Protein AF-A0A8T0QBI5-F1 (afdb_monomer_lite)

Secondary structure (DSSP, 8-state):
--SHHHHHHHHHHHHHHHHHHHHHHHHHHHHHHHHHHHHHHHHHHHHHHHHHHHHHHHHHHHHHHHHHHHHHHHHHHHHHHHHHHHHHHHHHHHHHHHHHHHHHHHHHHHHHHHHHHHHHHHHHHHHHHHHHHHHHHHHHHHHHHHHHHHHHHHHHHHHHHHHHHHHHHHS---TTSPPPPHHHHHHHHHHHHHHHHHHHHHHHHHHHHHHHHHH-TT--GGGGGG-S-TT--HHHHHHHHHHTHHHHHHHHTT----

Organism: Panicum virgatum (NCBI:txid38727)

Structure (mmCIF, N/CA/C/O backbone):
data_AF-A0A8T0QBI5-F1
#
_entry.id   AF-A0A8T0QBI5-F1
#
loop_
_atom_site.group_PDB
_atom_site.id
_atom_site.type_symbol
_atom_site.label_atom_id
_atom_site.label_alt_id
_atom_site.label_comp_id
_atom_site.label_asym_id
_atom_site.label_entity_id
_atom_site.label_seq_id
_atom_site.pdbx_PDB_ins_code
_atom_site.Cartn_x
_atom_site.Cartn_y
_atom_site.Cartn_z
_atom_site.occupancy
_atom_site.B_iso_or_equiv
_atom_site.auth_seq_id
_atom_site.auth_comp_id
_atom_site.auth_asym_id
_atom_site.auth_atom_id
_atom_site.pdbx_PDB_model_num
ATOM 1 N N . MET A 1 1 ? 87.838 14.085 -157.143 1.00 48.66 1 MET A N 1
ATOM 2 C CA . MET A 1 1 ? 88.632 13.598 -155.992 1.00 48.66 1 MET A CA 1
ATOM 3 C C . MET A 1 1 ? 88.965 14.675 -154.940 1.00 48.66 1 MET A C 1
ATOM 5 O O . MET A 1 1 ? 89.840 14.442 -154.126 1.00 48.66 1 MET A O 1
ATOM 9 N N . LEU A 1 2 ? 88.254 15.814 -154.875 1.00 45.50 2 LEU A N 1
ATOM 10 C CA . LEU A 1 2 ? 88.436 16.831 -153.812 1.00 45.50 2 LEU A CA 1
ATOM 11 C C . LEU A 1 2 ? 87.105 17.290 -153.162 1.00 45.50 2 LEU A C 1
ATOM 13 O O . LEU A 1 2 ? 87.119 18.176 -152.320 1.00 45.50 2 LEU A O 1
ATOM 17 N N . ARG A 1 3 ? 85.958 16.679 -153.523 1.00 49.75 3 ARG A N 1
ATOM 18 C CA . ARG A 1 3 ? 84.636 16.933 -152.899 1.00 49.75 3 ARG A CA 1
ATOM 19 C C . ARG A 1 3 ? 84.270 15.926 -151.794 1.00 49.75 3 ARG A C 1
ATOM 21 O O . ARG A 1 3 ? 83.669 16.330 -150.812 1.00 49.75 3 ARG A O 1
ATOM 28 N N . ASP A 1 4 ? 84.712 14.668 -151.889 1.00 53.94 4 ASP A N 1
ATOM 29 C CA . ASP A 1 4 ? 84.350 13.610 -150.919 1.00 53.94 4 ASP A CA 1
ATOM 30 C C . ASP A 1 4 ? 85.074 13.694 -149.562 1.00 53.94 4 ASP A C 1
ATOM 32 O O . ASP A 1 4 ? 84.561 13.210 -148.557 1.00 53.94 4 ASP A O 1
ATOM 36 N N . VAL A 1 5 ? 86.251 14.330 -149.496 1.00 54.88 5 VAL A N 1
ATOM 37 C CA . VAL A 1 5 ? 87.001 14.500 -148.232 1.00 54.88 5 VAL A CA 1
ATOM 38 C C . VAL A 1 5 ? 86.417 15.645 -147.390 1.00 54.88 5 VAL A C 1
ATOM 40 O O . VAL A 1 5 ? 86.393 15.555 -146.165 1.00 54.88 5 VAL A O 1
ATOM 43 N N . GLY A 1 6 ? 85.865 16.684 -148.033 1.00 54.22 6 GLY A N 1
ATOM 44 C CA . GLY A 1 6 ? 85.182 17.790 -147.350 1.00 54.22 6 GLY A CA 1
ATOM 45 C C . GLY A 1 6 ? 83.870 17.360 -146.688 1.00 54.22 6 GLY A C 1
ATOM 46 O O . GLY A 1 6 ? 83.618 17.721 -145.543 1.00 54.22 6 GLY A O 1
ATOM 47 N N . ASP A 1 7 ? 83.087 16.505 -147.355 1.00 56.66 7 ASP A N 1
ATOM 48 C CA . ASP A 1 7 ? 81.834 15.954 -146.814 1.00 56.66 7 ASP A CA 1
ATOM 49 C C . ASP A 1 7 ? 82.053 14.953 -145.667 1.00 56.66 7 ASP A C 1
ATOM 51 O O . ASP A 1 7 ? 81.173 14.782 -144.819 1.00 56.66 7 ASP A O 1
ATOM 55 N N . ALA A 1 8 ? 83.209 14.282 -145.625 1.00 58.78 8 ALA A N 1
ATOM 56 C CA . ALA A 1 8 ? 83.592 13.396 -144.527 1.00 58.78 8 ALA A CA 1
ATOM 57 C C . ALA A 1 8 ? 84.050 14.182 -143.286 1.00 58.78 8 ALA A C 1
ATOM 59 O O . ALA A 1 8 ? 83.695 13.801 -142.173 1.00 58.78 8 ALA A O 1
ATOM 60 N N . ILE A 1 9 ? 84.759 15.304 -143.468 1.00 58.91 9 ILE A N 1
ATOM 61 C CA . ILE A 1 9 ? 85.159 16.212 -142.377 1.00 58.91 9 ILE A CA 1
ATOM 62 C C . ILE A 1 9 ? 83.935 16.940 -141.805 1.00 58.91 9 ILE A C 1
ATOM 64 O O . ILE A 1 9 ? 83.754 16.943 -140.594 1.00 58.91 9 ILE A O 1
ATOM 68 N N . LEU A 1 10 ? 83.021 17.428 -142.652 1.00 60.09 10 LEU A N 1
ATOM 69 C CA . LEU A 1 10 ? 81.748 18.022 -142.212 1.00 60.09 10 LEU A CA 1
ATOM 70 C C . LEU A 1 10 ? 80.860 17.024 -141.454 1.00 60.09 10 LEU A C 1
ATOM 72 O O . LEU A 1 10 ? 80.155 17.406 -140.522 1.00 60.09 10 LEU A O 1
ATOM 76 N N . ARG A 1 11 ? 80.882 15.736 -141.822 1.00 63.66 11 ARG A N 1
ATOM 77 C CA . ARG A 1 11 ? 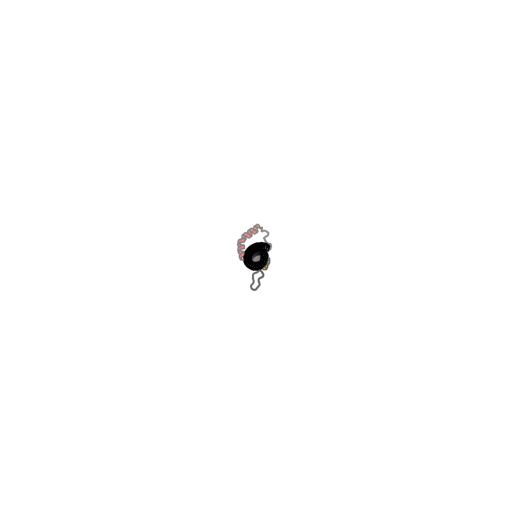80.190 14.676 -141.068 1.00 63.66 11 ARG A CA 1
ATOM 78 C C . ARG A 1 11 ? 80.902 14.320 -139.769 1.00 63.66 11 ARG A C 1
ATOM 80 O O . ARG A 1 11 ? 80.213 14.069 -138.787 1.00 63.66 11 ARG A O 1
ATOM 87 N N . ALA A 1 12 ? 82.233 14.303 -139.752 1.00 64.12 12 ALA A N 1
ATOM 88 C CA . ALA A 1 12 ? 83.017 14.059 -138.547 1.00 64.12 12 ALA A CA 1
ATOM 89 C C . ALA A 1 12 ? 82.827 15.189 -137.524 1.00 64.12 12 ALA A C 1
ATOM 91 O O . ALA A 1 12 ? 82.502 14.890 -136.384 1.00 64.12 12 ALA A O 1
ATOM 92 N N . GLU A 1 13 ? 82.885 16.459 -137.940 1.00 65.75 13 GLU A N 1
ATOM 93 C CA . GLU A 1 13 ? 82.582 17.617 -137.084 1.00 65.75 13 GLU A CA 1
ATOM 94 C C . GLU A 1 13 ? 81.134 17.591 -136.587 1.00 65.75 13 GLU A C 1
ATOM 96 O O . GLU A 1 13 ? 80.866 17.854 -135.418 1.00 65.75 13 GLU A O 1
ATOM 101 N N . LYS A 1 14 ? 80.177 17.213 -137.444 1.00 72.31 14 LYS A N 1
ATOM 102 C CA . LYS A 1 14 ? 78.768 17.098 -137.046 1.00 72.31 14 LYS A CA 1
ATOM 103 C C . LYS A 1 14 ? 78.539 15.967 -136.039 1.00 72.31 14 LYS A C 1
ATOM 105 O O . LYS A 1 14 ? 77.801 16.162 -135.078 1.00 72.31 14 LYS A O 1
ATOM 110 N N . LEU A 1 15 ? 79.191 14.818 -136.225 1.00 72.00 15 LEU A N 1
ATOM 111 C CA . LEU A 1 15 ? 79.165 13.699 -135.279 1.00 72.00 15 LEU A CA 1
ATOM 112 C C . LEU A 1 15 ? 79.906 14.030 -133.980 1.00 72.00 15 LEU A C 1
ATOM 114 O O . LEU A 1 15 ? 79.489 13.581 -132.918 1.00 72.00 15 LEU A O 1
ATOM 118 N N . GLU A 1 16 ? 80.972 14.822 -134.035 1.00 72.25 16 GLU A N 1
ATOM 119 C CA . GLU A 1 16 ? 81.711 15.283 -132.860 1.00 72.25 16 GLU A CA 1
ATOM 120 C C . GLU A 1 16 ? 80.882 16.291 -132.051 1.00 72.25 16 GLU A C 1
ATOM 122 O O . GLU A 1 16 ? 80.811 16.194 -130.825 1.00 72.25 16 GLU A O 1
ATOM 127 N N . GLU A 1 17 ? 80.142 17.172 -132.726 1.00 74.62 17 GLU A N 1
ATOM 128 C CA . GLU A 1 17 ? 79.199 18.106 -132.109 1.00 74.62 17 GLU A CA 1
ATOM 129 C C . GLU A 1 17 ? 77.959 17.386 -131.540 1.00 74.62 17 GLU A C 1
ATOM 131 O O . GLU A 1 17 ? 77.470 17.727 -130.458 1.00 74.62 17 GLU A O 1
ATOM 136 N N . GLU A 1 18 ? 77.470 16.337 -132.210 1.00 77.12 18 GLU A N 1
ATOM 137 C CA . GLU A 1 18 ? 76.422 15.443 -131.697 1.00 77.12 18 GLU A CA 1
ATOM 138 C C . GLU A 1 18 ? 76.909 14.609 -130.504 1.00 77.12 18 GLU A C 1
ATOM 140 O O . GLU A 1 18 ? 76.192 14.498 -129.510 1.00 77.12 18 GLU A O 1
ATOM 145 N N . LEU A 1 19 ? 78.143 14.095 -130.531 1.00 79.31 19 LEU A N 1
ATOM 146 C CA . LEU A 1 19 ? 78.772 13.390 -129.411 1.00 79.31 19 LEU A CA 1
ATOM 147 C C . LEU A 1 19 ? 78.967 14.331 -128.218 1.00 79.31 19 LEU A C 1
ATOM 149 O O . LEU A 1 19 ? 78.741 13.940 -127.074 1.00 79.31 19 LEU A O 1
ATOM 153 N N . LYS A 1 20 ? 79.357 15.582 -128.467 1.00 80.06 20 LYS A N 1
ATOM 154 C CA . LYS A 1 20 ? 79.500 16.623 -127.445 1.00 80.06 20 LYS A CA 1
ATOM 155 C C . LYS A 1 20 ? 78.146 16.985 -126.837 1.00 80.06 20 LYS A C 1
ATOM 157 O O . LYS A 1 20 ? 78.036 17.051 -125.613 1.00 80.06 20 LYS A O 1
ATOM 162 N N . LYS A 1 21 ? 77.093 17.118 -127.653 1.00 80.19 21 LYS A N 1
ATOM 163 C CA . LYS A 1 21 ? 75.708 17.293 -127.179 1.00 80.19 21 LYS A CA 1
ATOM 164 C C . LYS A 1 21 ? 75.204 16.088 -126.388 1.00 80.19 21 LYS A C 1
ATOM 166 O O . LYS A 1 21 ? 74.618 16.287 -125.329 1.00 80.19 21 LYS A O 1
ATOM 171 N N . ALA A 1 22 ? 75.460 14.865 -126.844 1.00 78.69 22 ALA A N 1
ATOM 172 C CA . ALA A 1 22 ? 75.064 13.640 -126.153 1.00 78.69 22 ALA A CA 1
ATOM 173 C C . ALA A 1 22 ? 75.809 13.475 -124.820 1.00 78.69 22 ALA A C 1
ATOM 175 O O . ALA A 1 22 ? 75.189 13.154 -123.810 1.00 78.69 22 ALA A O 1
ATOM 176 N N . LYS A 1 23 ? 77.113 13.779 -124.773 1.00 79.88 23 LYS A N 1
ATOM 177 C CA . LYS A 1 23 ? 77.902 13.819 -123.529 1.00 79.88 23 LYS A CA 1
ATOM 178 C C . LYS A 1 23 ? 77.401 14.901 -122.573 1.00 79.88 23 LYS A C 1
ATOM 180 O O . LYS A 1 23 ? 77.289 14.640 -121.378 1.00 79.88 23 LYS A O 1
ATOM 185 N N . GLN A 1 24 ? 77.041 16.082 -123.079 1.00 82.88 24 GLN A N 1
ATOM 186 C CA . GLN A 1 24 ? 76.450 17.144 -122.263 1.00 82.88 24 GLN A CA 1
ATOM 187 C C . GLN A 1 24 ? 75.062 16.753 -121.735 1.00 82.88 24 GLN A C 1
ATOM 189 O O . GLN A 1 24 ? 74.759 16.997 -120.570 1.00 82.88 24 GLN A O 1
ATOM 194 N N . GLN A 1 25 ? 74.225 16.114 -122.557 1.00 83.12 25 GLN A N 1
ATOM 195 C CA . GLN A 1 25 ? 72.921 15.594 -122.142 1.00 83.12 25 GLN A CA 1
ATOM 196 C C . GLN A 1 25 ? 73.060 14.478 -121.104 1.00 83.12 25 GLN A C 1
ATOM 198 O O . GLN A 1 25 ? 72.362 14.518 -120.097 1.00 83.12 25 GLN A O 1
ATOM 203 N N . ALA A 1 26 ? 73.977 13.529 -121.300 1.00 81.12 26 ALA A N 1
ATOM 204 C CA . ALA A 1 26 ? 74.266 12.467 -120.339 1.00 81.12 26 ALA A CA 1
ATOM 205 C C . ALA A 1 26 ? 74.789 13.031 -119.009 1.00 81.12 26 ALA A C 1
ATOM 207 O O . ALA A 1 26 ? 74.319 12.626 -117.952 1.00 81.12 26 ALA A O 1
ATOM 208 N N . SER A 1 27 ? 75.681 14.025 -119.055 1.00 83.88 27 SER A N 1
ATOM 209 C CA . SER A 1 27 ? 76.162 14.743 -117.868 1.00 83.88 27 SER A CA 1
ATOM 210 C C . SER A 1 27 ? 75.022 15.461 -117.134 1.00 83.88 27 SER A C 1
ATOM 212 O O . SER A 1 27 ? 74.848 15.291 -115.930 1.00 83.88 27 SER A O 1
ATOM 214 N N . ASN A 1 28 ? 74.161 16.181 -117.861 1.00 83.19 28 ASN A N 1
ATOM 215 C CA . ASN A 1 28 ? 72.990 16.840 -117.278 1.00 83.19 28 ASN A CA 1
ATOM 216 C C . ASN A 1 28 ? 72.006 15.826 -116.664 1.00 83.19 28 ASN A C 1
ATOM 218 O O . ASN A 1 28 ? 71.441 16.079 -115.602 1.00 83.19 28 ASN A O 1
ATOM 222 N N . LEU A 1 29 ? 71.792 14.679 -117.317 1.00 85.31 29 LEU A N 1
ATOM 223 C CA . LEU A 1 29 ? 70.956 13.592 -116.803 1.00 85.31 29 LEU A CA 1
ATOM 224 C C . LEU A 1 29 ? 71.549 12.972 -115.535 1.00 85.31 29 LEU A C 1
ATOM 226 O O . LEU A 1 29 ? 70.801 12.742 -114.587 1.00 85.31 29 LEU A O 1
ATOM 230 N N . GLN A 1 30 ? 72.867 12.766 -115.497 1.00 85.19 30 GLN A N 1
ATOM 231 C CA . GLN A 1 30 ? 73.584 12.251 -114.335 1.00 85.19 30 GLN A CA 1
ATOM 232 C C . GLN A 1 30 ? 73.483 13.214 -113.147 1.00 85.19 30 GLN A C 1
ATOM 234 O O . GLN A 1 30 ? 73.093 12.796 -112.064 1.00 85.19 30 GLN A O 1
ATOM 239 N N . ILE A 1 31 ? 73.698 14.516 -113.363 1.00 85.62 31 ILE A N 1
ATOM 240 C CA . ILE A 1 31 ? 73.547 15.544 -112.319 1.00 85.62 31 ILE A CA 1
ATOM 241 C C . ILE A 1 31 ? 72.120 15.551 -111.750 1.00 85.62 31 ILE A C 1
ATOM 243 O O . ILE A 1 31 ? 71.939 15.672 -110.540 1.00 85.62 31 ILE A O 1
ATOM 247 N N . ARG A 1 32 ? 71.090 15.399 -112.596 1.00 85.75 32 ARG A N 1
ATOM 248 C CA . ARG A 1 32 ? 69.698 15.287 -112.124 1.00 85.75 32 ARG A CA 1
ATOM 249 C C . ARG A 1 32 ? 69.447 13.994 -111.352 1.00 85.75 32 ARG A C 1
ATOM 251 O O . ARG A 1 32 ? 68.735 14.034 -110.358 1.00 85.75 32 ARG A O 1
ATOM 258 N N . LEU A 1 33 ? 69.996 12.865 -111.800 1.00 87.06 33 LEU A N 1
ATOM 259 C CA . LEU A 1 33 ? 69.874 11.585 -111.097 1.00 87.06 33 LEU A CA 1
ATOM 260 C C . LEU A 1 33 ? 70.543 11.648 -109.725 1.00 87.06 33 LEU A C 1
ATOM 262 O O . LEU A 1 33 ? 69.926 11.251 -108.741 1.00 87.06 33 LEU A O 1
ATOM 266 N N . ASP A 1 34 ? 71.747 12.209 -109.643 1.00 87.12 34 ASP A N 1
ATOM 267 C CA . ASP A 1 34 ? 72.478 12.373 -108.388 1.00 87.12 34 ASP A CA 1
ATOM 268 C C . ASP A 1 34 ? 71.753 13.341 -107.447 1.00 87.12 34 ASP A C 1
ATOM 270 O O . ASP A 1 34 ? 71.617 13.058 -106.255 1.00 87.12 34 ASP A O 1
ATOM 274 N N . ARG A 1 35 ? 71.204 14.439 -107.984 1.00 89.69 35 ARG A N 1
ATOM 275 C CA . ARG A 1 35 ? 70.366 15.378 -107.229 1.00 89.69 35 ARG A CA 1
ATOM 276 C C . ARG A 1 35 ? 69.115 14.700 -106.675 1.00 89.69 35 ARG A C 1
ATOM 278 O O . ARG A 1 35 ? 68.896 14.760 -105.470 1.00 89.69 35 ARG A O 1
ATOM 285 N N . ASN A 1 36 ? 68.354 13.999 -107.512 1.00 90.19 36 ASN A N 1
ATOM 286 C CA . ASN A 1 36 ? 67.159 13.275 -107.080 1.00 90.19 36 ASN A CA 1
ATOM 287 C C . ASN A 1 36 ? 67.511 12.173 -106.065 1.00 90.19 36 ASN A C 1
ATOM 289 O O . ASN A 1 36 ? 66.801 11.983 -105.087 1.00 90.19 36 ASN A O 1
ATOM 293 N N . ALA A 1 37 ? 68.626 11.459 -106.246 1.00 87.94 37 ALA A N 1
ATOM 294 C CA . ALA A 1 37 ? 69.082 10.436 -105.306 1.00 87.94 37 ALA A CA 1
ATOM 295 C C . ALA A 1 37 ? 69.503 11.018 -103.946 1.00 87.94 37 ALA A C 1
ATOM 297 O O . ALA A 1 37 ? 69.410 10.336 -102.926 1.00 87.94 37 ALA A O 1
ATOM 298 N N . VAL A 1 38 ? 70.004 12.255 -103.904 1.00 88.69 38 VAL A N 1
ATOM 299 C CA . VAL A 1 38 ? 70.257 12.984 -102.651 1.00 88.69 38 VAL A CA 1
ATOM 300 C C . VAL A 1 38 ? 68.947 13.476 -102.036 1.00 88.69 38 VAL A C 1
ATOM 302 O O . VAL A 1 38 ? 68.751 13.288 -100.840 1.00 88.69 38 VAL A O 1
ATOM 305 N N . GLU A 1 39 ? 68.034 14.035 -102.833 1.00 88.88 39 GLU A N 1
ATOM 306 C CA . GLU A 1 39 ? 66.709 14.480 -102.376 1.00 88.88 39 GLU A CA 1
ATOM 307 C C . GLU A 1 39 ? 65.918 13.312 -101.758 1.00 88.88 39 GLU A C 1
ATOM 309 O O . GLU A 1 39 ? 65.518 13.404 -100.599 1.00 88.88 39 GLU A O 1
ATOM 314 N N . TYR A 1 40 ? 65.832 12.159 -102.431 1.00 90.25 40 TYR A N 1
ATOM 315 C CA . TYR A 1 40 ? 65.201 10.956 -101.876 1.00 90.25 40 TYR A CA 1
ATOM 316 C C . TYR A 1 40 ? 65.910 10.424 -100.628 1.00 90.25 40 TYR A C 1
ATOM 318 O O . TYR A 1 40 ? 65.249 9.970 -99.698 1.00 90.25 40 TYR A O 1
ATOM 326 N N . ARG A 1 41 ? 67.249 10.474 -100.562 1.00 91.62 41 ARG A N 1
ATOM 327 C CA . ARG A 1 41 ? 67.981 10.082 -99.342 1.00 91.62 41 ARG A CA 1
ATOM 328 C C . ARG A 1 41 ? 67.639 10.992 -98.166 1.00 91.62 41 ARG A C 1
ATOM 330 O O . ARG A 1 41 ? 67.406 10.486 -97.070 1.00 91.62 41 ARG A O 1
ATOM 337 N N . ASN A 1 42 ? 67.564 12.300 -98.398 1.00 92.50 42 ASN A N 1
ATOM 338 C CA . ASN A 1 42 ? 67.177 13.272 -97.380 1.00 92.50 42 ASN A CA 1
ATOM 339 C C . ASN A 1 42 ? 65.728 13.045 -96.926 1.00 92.50 42 ASN A C 1
ATOM 341 O O . ASN A 1 42 ? 65.464 13.013 -95.726 1.00 92.50 42 ASN A O 1
ATOM 345 N N . GLU A 1 43 ? 64.801 12.819 -97.859 1.00 93.19 43 GLU A N 1
ATOM 346 C CA . GLU A 1 43 ? 63.406 12.489 -97.546 1.00 93.19 43 GLU A CA 1
ATOM 347 C C . GLU A 1 43 ? 63.296 11.202 -96.723 1.00 93.19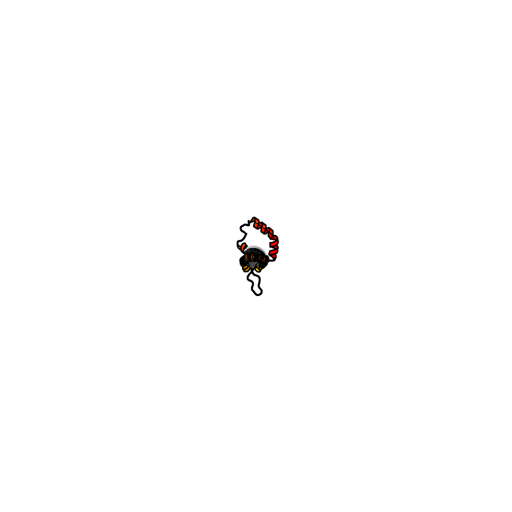 43 GLU A C 1
ATOM 349 O O . GLU A 1 43 ? 62.627 11.186 -95.690 1.00 93.19 43 GLU A O 1
ATOM 354 N N . VAL A 1 44 ? 64.001 10.137 -97.116 1.00 92.62 44 VAL A N 1
ATOM 355 C CA . VAL A 1 44 ? 64.037 8.872 -96.367 1.00 92.62 44 VAL A CA 1
ATOM 356 C C . VAL A 1 44 ? 64.603 9.079 -94.961 1.00 92.62 44 VAL A C 1
ATOM 358 O O . VAL A 1 44 ? 64.069 8.514 -94.007 1.00 92.62 44 VAL A O 1
ATOM 361 N N . GLN A 1 45 ? 65.636 9.906 -94.793 1.00 93.31 45 GLN A N 1
ATOM 362 C CA . GLN A 1 45 ? 66.206 10.205 -93.478 1.00 93.31 45 GLN A CA 1
ATOM 363 C C . GLN A 1 45 ? 65.221 10.980 -92.588 1.00 93.31 45 GLN A C 1
ATOM 365 O O . GLN A 1 45 ? 65.052 10.625 -91.420 1.00 93.31 45 GLN A O 1
ATOM 370 N N . VAL A 1 46 ? 64.523 11.980 -93.137 1.00 93.62 46 VAL A N 1
ATOM 371 C CA . VAL A 1 46 ? 63.478 12.736 -92.422 1.00 93.62 46 VAL A CA 1
ATOM 372 C C . VAL A 1 46 ? 62.319 11.821 -92.026 1.00 93.62 46 VAL A C 1
ATOM 374 O O . VAL A 1 46 ? 61.882 11.843 -90.875 1.00 93.62 46 VAL A O 1
ATOM 377 N N . LEU A 1 47 ? 61.850 10.974 -92.944 1.00 93.81 47 LEU A N 1
ATOM 378 C CA . LEU A 1 47 ? 60.783 10.010 -92.674 1.00 93.81 47 LEU A CA 1
ATOM 379 C C . LEU A 1 47 ? 61.201 8.959 -91.639 1.00 93.81 47 LEU A C 1
ATOM 381 O O . LEU A 1 47 ? 60.383 8.565 -90.810 1.00 93.81 47 LEU A O 1
ATOM 385 N N . THR A 1 48 ? 62.467 8.535 -91.641 1.00 93.88 48 THR A N 1
ATOM 386 C CA . THR A 1 48 ? 63.004 7.602 -90.638 1.00 93.88 48 THR A CA 1
ATOM 387 C C . THR A 1 48 ? 63.039 8.251 -89.257 1.00 93.88 48 THR A C 1
ATOM 389 O O . THR A 1 48 ? 62.516 7.675 -88.309 1.00 93.88 48 THR A O 1
ATOM 392 N N . ALA A 1 49 ? 63.537 9.486 -89.148 1.00 93.94 49 ALA A N 1
ATOM 393 C CA . ALA A 1 49 ? 63.542 10.224 -87.885 1.00 93.94 49 ALA A CA 1
ATOM 394 C C . ALA A 1 49 ? 62.119 10.479 -87.350 1.00 93.94 49 ALA A C 1
ATOM 396 O O . ALA A 1 49 ? 61.864 10.323 -86.156 1.00 93.94 49 ALA A O 1
ATOM 397 N N . ALA A 1 50 ? 61.170 10.820 -88.229 1.00 94.69 50 ALA A N 1
ATOM 398 C CA . ALA A 1 50 ? 59.766 10.989 -87.857 1.00 94.69 50 ALA A CA 1
ATOM 399 C C . ALA A 1 50 ? 59.133 9.670 -87.381 1.00 94.69 50 ALA A C 1
ATOM 401 O O . ALA A 1 50 ? 58.422 9.650 -86.375 1.00 94.69 50 ALA A O 1
ATOM 402 N N . LYS A 1 51 ? 59.415 8.558 -88.071 1.00 95.00 51 LYS A N 1
ATOM 403 C CA . LYS A 1 51 ? 58.975 7.217 -87.667 1.00 95.00 51 LYS A CA 1
ATOM 404 C C . LYS A 1 51 ? 59.529 6.844 -86.293 1.00 95.00 51 LYS A C 1
ATOM 406 O O . LYS A 1 51 ? 58.759 6.379 -85.458 1.00 95.00 51 LYS A O 1
ATOM 411 N N . ASP A 1 52 ? 60.818 7.054 -86.050 1.00 95.19 52 ASP A N 1
ATOM 412 C CA . ASP A 1 52 ? 61.454 6.722 -84.772 1.00 95.19 52 ASP A CA 1
ATOM 413 C C . ASP A 1 52 ? 60.872 7.566 -83.627 1.00 95.19 52 ASP A C 1
ATOM 415 O O . ASP A 1 52 ? 60.507 7.023 -82.583 1.00 95.19 52 ASP A O 1
ATOM 419 N N . GLY A 1 53 ? 60.640 8.864 -83.863 1.00 95.75 53 GLY A N 1
ATOM 420 C CA . GLY A 1 53 ? 59.944 9.736 -82.914 1.00 95.75 53 GLY A CA 1
ATOM 421 C C . GLY A 1 53 ? 58.524 9.255 -82.586 1.00 95.75 53 GLY A C 1
ATOM 422 O O . GLY A 1 53 ? 58.140 9.196 -81.416 1.00 95.75 53 GLY A O 1
ATOM 423 N N . LEU A 1 54 ? 57.756 8.834 -83.598 1.00 95.38 54 LEU A N 1
ATOM 424 C CA . LEU A 1 54 ? 56.425 8.248 -83.398 1.00 95.38 54 LEU A CA 1
ATOM 425 C C . LEU A 1 54 ? 56.478 6.915 -82.642 1.00 95.38 54 LEU A C 1
ATOM 427 O O . LEU A 1 54 ? 55.589 6.633 -81.839 1.00 95.38 54 LEU A O 1
ATOM 431 N N . VAL A 1 55 ? 57.500 6.089 -82.875 1.00 96.06 55 VAL A N 1
ATOM 432 C CA . VAL A 1 55 ? 57.698 4.820 -82.160 1.00 96.06 55 VAL A CA 1
ATOM 433 C C . VAL A 1 55 ? 57.960 5.072 -80.678 1.00 96.06 55 VAL A C 1
ATOM 435 O O . VAL A 1 55 ? 57.334 4.425 -79.835 1.00 96.06 55 VAL A O 1
ATOM 438 N N . ASP A 1 56 ? 58.828 6.020 -80.338 1.00 95.00 56 ASP A N 1
ATOM 439 C CA . ASP A 1 56 ? 59.131 6.336 -78.941 1.00 95.00 56 ASP A CA 1
ATOM 440 C C . ASP A 1 56 ? 57.949 7.002 -78.231 1.00 95.00 56 ASP A C 1
ATOM 442 O O . ASP A 1 56 ? 57.633 6.652 -77.087 1.00 95.00 56 ASP A O 1
ATOM 446 N N . GLN A 1 57 ? 57.206 7.862 -78.932 1.00 96.25 57 GLN A N 1
ATOM 447 C CA . GLN A 1 57 ? 55.942 8.390 -78.428 1.00 96.25 57 GLN A CA 1
ATOM 448 C C . GLN A 1 57 ? 54.930 7.263 -78.166 1.00 96.25 57 GLN A C 1
ATOM 450 O O . GLN A 1 57 ? 54.310 7.234 -77.102 1.00 96.25 57 GLN A O 1
ATOM 455 N N . ASN A 1 58 ? 54.799 6.292 -79.075 1.00 95.19 58 ASN A N 1
ATOM 456 C CA . ASN A 1 58 ? 53.913 5.139 -78.887 1.00 95.19 58 ASN A CA 1
ATOM 457 C C . ASN A 1 58 ? 54.326 4.268 -77.696 1.00 95.19 58 ASN A C 1
ATOM 459 O O . ASN A 1 58 ? 53.461 3.807 -76.946 1.00 95.19 58 ASN A O 1
ATOM 463 N N . LYS A 1 59 ? 55.629 4.054 -77.480 1.00 96.12 59 LYS A N 1
ATOM 464 C CA . LYS A 1 59 ? 56.129 3.332 -76.300 1.00 96.12 59 LYS A CA 1
ATOM 465 C C . LYS A 1 59 ? 55.755 4.061 -75.009 1.00 96.12 59 LYS A C 1
ATOM 467 O O . LYS A 1 59 ? 55.222 3.432 -74.096 1.00 96.12 59 LYS A O 1
ATOM 472 N N . SER A 1 60 ? 55.976 5.376 -74.952 1.00 96.31 60 SER A N 1
ATOM 473 C CA . SER A 1 60 ? 55.627 6.208 -73.791 1.00 96.31 60 SER A CA 1
ATOM 474 C C . SER A 1 60 ? 54.124 6.182 -73.501 1.00 96.31 60 SER A C 1
ATOM 476 O O . SER A 1 60 ? 53.707 5.897 -72.376 1.00 96.31 60 SER A O 1
ATOM 478 N N . LEU A 1 61 ? 53.292 6.367 -74.530 1.00 96.44 61 LEU A N 1
ATOM 479 C CA . LEU A 1 61 ? 51.834 6.293 -74.405 1.00 96.44 61 LEU A CA 1
ATOM 480 C C . LEU A 1 61 ? 51.361 4.905 -73.958 1.00 96.44 61 LEU A C 1
ATOM 482 O O . LEU A 1 61 ? 50.443 4.799 -73.146 1.00 96.44 61 LEU A O 1
ATOM 486 N N . THR A 1 62 ? 52.001 3.836 -74.433 1.00 95.75 62 THR A N 1
ATOM 487 C CA . THR A 1 62 ? 51.684 2.463 -74.010 1.00 95.75 62 THR A CA 1
ATOM 488 C C . THR A 1 62 ? 52.018 2.241 -72.535 1.00 95.75 62 THR A C 1
ATOM 490 O O . THR A 1 62 ? 51.214 1.656 -71.808 1.00 95.75 62 THR A O 1
ATOM 493 N N . ALA A 1 63 ? 53.159 2.749 -72.062 1.00 95.75 63 ALA A N 1
ATOM 494 C CA . ALA A 1 63 ? 53.534 2.676 -70.651 1.00 95.75 63 ALA A CA 1
ATOM 495 C C . ALA A 1 63 ? 52.540 3.440 -69.758 1.00 95.75 63 ALA A C 1
ATOM 497 O O . ALA A 1 63 ? 52.034 2.877 -68.786 1.00 95.75 63 ALA A O 1
ATOM 498 N N . GLN A 1 64 ? 52.183 4.674 -70.134 1.00 96.94 64 GLN A N 1
ATOM 499 C CA . GLN A 1 64 ? 51.190 5.478 -69.410 1.00 96.94 64 GLN A CA 1
ATOM 500 C C . GLN A 1 64 ? 49.812 4.805 -69.385 1.00 96.94 64 GLN A C 1
ATOM 502 O O . GLN A 1 64 ? 49.160 4.748 -68.342 1.00 96.94 64 GLN A O 1
ATOM 507 N N . LYS A 1 65 ? 49.373 4.241 -70.518 1.00 97.00 65 LYS A N 1
ATOM 508 C CA . LYS A 1 65 ? 48.119 3.484 -70.605 1.00 97.00 65 LYS A CA 1
ATOM 509 C C . LYS A 1 65 ? 48.113 2.314 -69.624 1.00 97.00 65 LYS A C 1
ATOM 511 O O . LYS A 1 65 ? 47.134 2.141 -68.903 1.00 97.00 65 LYS A O 1
ATOM 516 N N . ASN A 1 66 ? 49.190 1.533 -69.573 1.00 96.00 66 ASN A N 1
ATOM 517 C CA . ASN A 1 66 ? 49.287 0.384 -68.673 1.00 96.00 66 ASN A CA 1
ATOM 518 C C . ASN A 1 66 ? 49.259 0.813 -67.197 1.00 96.00 66 ASN A C 1
ATOM 520 O O . ASN A 1 66 ? 48.567 0.191 -66.391 1.00 96.00 66 ASN A O 1
ATOM 524 N N . GLU A 1 67 ? 49.928 1.915 -66.847 1.00 97.44 67 GLU A N 1
ATOM 525 C CA . GLU A 1 67 ? 49.885 2.468 -65.490 1.00 97.44 67 GLU A CA 1
ATOM 526 C C . GLU A 1 67 ? 48.466 2.910 -65.091 1.00 97.44 67 GLU A C 1
ATOM 528 O O . GLU A 1 67 ? 47.993 2.605 -63.992 1.00 97.44 67 GLU A O 1
ATOM 533 N N . LEU A 1 68 ? 47.752 3.591 -65.993 1.00 96.75 68 LEU A N 1
ATOM 534 C CA . LEU A 1 68 ? 46.366 4.011 -65.769 1.00 96.75 68 LEU A CA 1
ATOM 535 C C . LEU A 1 68 ? 45.407 2.822 -65.655 1.00 96.75 68 LEU A C 1
ATOM 537 O O . LEU A 1 68 ? 44.464 2.875 -64.864 1.00 96.75 68 LEU A O 1
ATOM 541 N N . VAL A 1 69 ? 45.634 1.745 -66.409 1.00 97.50 69 VAL A N 1
ATOM 542 C CA . VAL A 1 69 ? 44.847 0.506 -66.305 1.00 97.50 69 VAL A CA 1
ATOM 543 C C . VAL A 1 69 ? 45.022 -0.129 -64.925 1.00 97.50 69 VAL A C 1
ATOM 545 O O . VAL A 1 69 ? 44.025 -0.450 -64.275 1.00 97.50 69 VAL A O 1
ATOM 548 N N . GLU A 1 70 ? 46.254 -0.234 -64.428 1.00 96.88 70 GLU A N 1
ATOM 549 C CA . GLU A 1 70 ? 46.515 -0.783 -63.092 1.00 96.88 70 GLU A CA 1
ATOM 550 C C . GLU A 1 70 ? 45.956 0.107 -61.973 1.00 96.88 70 GLU A C 1
ATOM 552 O O . GLU A 1 70 ? 45.346 -0.393 -61.022 1.00 96.88 70 GLU A O 1
ATOM 557 N N . LYS A 1 71 ? 46.077 1.435 -62.095 1.00 97.44 71 LYS A N 1
ATOM 558 C CA . LYS A 1 71 ? 45.436 2.382 -61.166 1.00 97.44 71 LYS A CA 1
ATOM 559 C C . LYS A 1 71 ? 43.915 2.208 -61.149 1.00 97.44 71 LYS A C 1
ATOM 561 O O . LYS A 1 71 ? 43.331 2.109 -60.070 1.00 97.44 71 LYS A O 1
ATOM 566 N N . ASN A 1 72 ? 43.279 2.099 -62.316 1.00 97.00 72 ASN A N 1
ATOM 567 C CA . ASN A 1 72 ? 41.836 1.867 -62.422 1.00 97.00 72 ASN A CA 1
ATOM 568 C C . ASN A 1 72 ? 41.406 0.534 -61.802 1.00 97.00 72 ASN A C 1
ATOM 570 O O . ASN A 1 72 ? 40.374 0.471 -61.136 1.00 97.00 72 ASN A O 1
ATOM 574 N N . LYS A 1 73 ? 42.198 -0.529 -61.970 1.00 97.25 73 LYS A N 1
ATOM 575 C CA . LYS A 1 73 ? 41.926 -1.830 -61.348 1.00 97.25 73 LYS A CA 1
ATOM 576 C C . LYS A 1 73 ? 41.923 -1.735 -59.820 1.00 97.25 73 LYS A C 1
ATOM 578 O O . LYS A 1 73 ? 40.979 -2.205 -59.188 1.00 97.25 73 LYS A O 1
ATOM 583 N N . LYS A 1 74 ? 42.926 -1.071 -59.234 1.00 97.38 74 LYS A N 1
ATOM 584 C CA . LYS A 1 74 ? 43.006 -0.842 -57.779 1.00 97.38 74 LYS A CA 1
ATOM 585 C C . LYS A 1 74 ? 41.855 0.022 -57.263 1.00 97.38 74 LYS A C 1
ATOM 587 O O . LYS A 1 74 ? 41.314 -0.257 -56.198 1.00 97.38 74 LYS A O 1
ATOM 592 N N . LEU A 1 75 ? 41.463 1.056 -58.010 1.00 97.44 75 LEU A N 1
ATOM 593 C CA . LEU A 1 75 ? 40.321 1.900 -57.646 1.00 97.44 75 LEU A CA 1
ATOM 594 C C . LEU A 1 75 ? 39.012 1.108 -57.627 1.00 97.44 75 LEU A C 1
ATOM 596 O O . LEU A 1 75 ? 38.258 1.235 -56.670 1.00 97.44 75 LEU A O 1
ATOM 600 N N . ARG A 1 76 ? 38.777 0.237 -58.615 1.00 96.81 76 ARG A N 1
ATOM 601 C CA . ARG A 1 76 ? 37.589 -0.631 -58.638 1.00 96.81 76 ARG A CA 1
ATOM 602 C C . ARG A 1 76 ? 37.542 -1.599 -57.458 1.00 96.81 76 ARG A C 1
ATOM 604 O O . ARG A 1 76 ? 36.476 -1.797 -56.892 1.00 96.81 76 ARG A O 1
ATOM 611 N N . GLN A 1 77 ? 38.681 -2.172 -57.064 1.00 97.19 77 GLN A N 1
ATOM 612 C CA . GLN A 1 77 ? 38.757 -3.030 -55.874 1.00 97.19 77 GLN A CA 1
ATOM 613 C C . GLN A 1 77 ? 38.376 -2.256 -54.605 1.00 97.19 77 GLN A C 1
ATOM 615 O O . GLN A 1 77 ? 37.487 -2.679 -53.868 1.00 97.19 77 GLN A O 1
ATOM 620 N N . LYS A 1 78 ? 38.952 -1.065 -54.408 1.00 97.69 78 LYS A N 1
ATOM 621 C CA . LYS A 1 78 ? 38.580 -0.190 -53.285 1.00 97.69 78 LYS A CA 1
ATOM 622 C C . LYS A 1 78 ? 37.108 0.214 -53.316 1.00 97.69 78 LYS A C 1
ATOM 624 O O . LYS A 1 78 ? 36.464 0.259 -52.277 1.00 97.69 78 LYS A O 1
ATOM 629 N N . GLU A 1 79 ? 36.559 0.490 -54.497 1.00 97.69 79 GLU A N 1
ATOM 630 C CA . GLU A 1 79 ? 35.139 0.805 -54.656 1.00 97.69 79 GLU A CA 1
ATOM 631 C C . GLU A 1 79 ? 34.253 -0.362 -54.194 1.00 97.69 79 GLU A C 1
ATOM 633 O O . GLU A 1 79 ? 33.256 -0.141 -53.508 1.00 97.69 79 GLU A O 1
ATOM 638 N N . THR A 1 80 ? 34.621 -1.607 -54.516 1.00 97.38 80 THR A N 1
ATOM 639 C CA . THR A 1 80 ? 33.885 -2.791 -54.046 1.00 97.38 80 THR A CA 1
ATOM 640 C C . THR A 1 80 ? 34.010 -3.010 -52.539 1.00 97.38 80 THR A C 1
ATOM 642 O O . THR A 1 80 ? 33.011 -3.307 -51.888 1.00 97.38 80 THR A O 1
ATOM 645 N N . GLU A 1 81 ? 35.196 -2.802 -51.964 1.00 97.81 81 GLU A N 1
ATOM 646 C CA . GLU A 1 81 ? 35.419 -2.901 -50.514 1.00 97.81 81 GLU A CA 1
ATOM 647 C C . GLU A 1 81 ? 34.588 -1.864 -49.751 1.00 97.81 81 GLU A C 1
ATOM 649 O O . GLU A 1 81 ? 33.890 -2.205 -48.795 1.00 97.81 81 GLU A O 1
ATOM 654 N N . LEU A 1 82 ? 34.591 -0.611 -50.218 1.00 97.94 82 LEU A N 1
ATOM 655 C CA . LEU A 1 82 ? 33.791 0.461 -49.629 1.00 97.94 82 LEU A CA 1
ATOM 656 C C . LEU A 1 82 ? 32.292 0.172 -49.735 1.00 97.94 82 LEU A C 1
ATOM 658 O O . LEU A 1 82 ? 31.576 0.370 -48.759 1.00 97.94 82 LEU A O 1
ATOM 662 N N . LYS A 1 83 ? 31.806 -0.342 -50.872 1.00 98.12 83 LYS A N 1
ATOM 663 C CA . LYS A 1 83 ? 30.392 -0.734 -51.021 1.00 98.12 83 LYS A CA 1
ATOM 664 C C . LYS A 1 83 ? 29.981 -1.808 -50.015 1.00 98.12 83 LYS A C 1
ATOM 666 O O . LYS A 1 83 ? 28.915 -1.691 -49.416 1.00 98.12 83 LYS A O 1
ATOM 671 N N . ASN A 1 84 ? 30.828 -2.811 -49.795 1.00 97.62 84 ASN A N 1
ATOM 672 C CA . ASN A 1 84 ? 30.556 -3.866 -48.818 1.00 97.62 84 ASN A CA 1
ATOM 673 C C . ASN A 1 84 ? 30.552 -3.321 -47.384 1.00 97.62 84 ASN A C 1
ATOM 675 O O . ASN A 1 84 ? 29.656 -3.647 -46.611 1.00 97.62 84 ASN A O 1
ATOM 679 N N . SER A 1 85 ? 31.507 -2.452 -47.045 1.00 98.00 85 SER A N 1
ATOM 680 C CA . SER A 1 85 ? 31.554 -1.805 -45.730 1.00 98.00 85 SER A CA 1
ATOM 681 C C . SER A 1 85 ? 30.331 -0.914 -45.483 1.00 98.00 85 SER A C 1
ATOM 683 O O . SER A 1 85 ? 29.747 -0.959 -44.405 1.00 98.00 85 SER A O 1
ATOM 685 N N . VAL A 1 86 ? 29.878 -0.165 -46.494 1.00 98.12 86 VAL A N 1
ATOM 686 C CA . VAL A 1 86 ? 28.647 0.638 -46.414 1.00 98.12 86 VAL A CA 1
ATOM 687 C C . VAL A 1 86 ? 27.420 -0.246 -46.186 1.00 98.12 86 VAL A C 1
ATOM 689 O O . VAL A 1 86 ? 26.563 0.110 -45.382 1.00 98.12 86 VAL A O 1
ATOM 692 N N . ALA A 1 87 ? 27.328 -1.397 -46.859 1.00 97.81 87 ALA A N 1
ATOM 693 C CA . ALA A 1 87 ? 26.231 -2.339 -46.643 1.00 97.81 87 ALA A CA 1
ATOM 694 C C . ALA A 1 87 ? 26.213 -2.871 -45.199 1.00 97.81 87 ALA A C 1
ATOM 696 O O . ALA A 1 87 ? 25.178 -2.804 -44.545 1.00 97.81 87 ALA A O 1
ATOM 697 N N . GLN A 1 88 ? 27.369 -3.287 -44.671 1.00 98.12 88 GLN A N 1
ATOM 698 C CA . GLN A 1 88 ? 27.495 -3.757 -43.285 1.00 98.12 88 GLN A CA 1
ATOM 699 C C . GLN A 1 88 ? 27.104 -2.683 -42.265 1.00 98.12 88 GLN A C 1
ATOM 701 O O . GLN A 1 88 ? 26.321 -2.947 -41.357 1.00 98.12 88 GLN A O 1
ATOM 706 N N . LEU A 1 89 ? 27.596 -1.453 -42.440 1.00 97.94 89 LEU A N 1
ATOM 707 C CA . LEU A 1 89 ? 27.253 -0.340 -41.553 1.00 97.94 89 LEU A CA 1
ATOM 708 C C . LEU A 1 89 ? 25.758 -0.007 -41.606 1.00 97.94 89 LEU A C 1
ATOM 710 O O . LEU A 1 89 ? 25.170 0.336 -40.583 1.00 97.94 89 LEU A O 1
ATOM 714 N N . ASN A 1 90 ? 25.123 -0.120 -42.773 1.00 98.31 90 ASN A N 1
ATOM 715 C CA . ASN A 1 90 ? 23.679 0.067 -42.882 1.00 98.31 90 ASN A CA 1
ATOM 716 C C . ASN A 1 90 ? 22.915 -1.006 -42.099 1.00 98.31 90 ASN A C 1
ATOM 718 O O . ASN A 1 90 ? 22.000 -0.658 -41.350 1.00 98.31 90 ASN A O 1
ATOM 722 N N . ASP A 1 91 ? 23.311 -2.274 -42.214 1.00 98.06 91 ASP A N 1
ATOM 723 C CA . ASP A 1 91 ? 22.698 -3.368 -41.457 1.00 98.06 91 ASP A CA 1
ATOM 724 C C . ASP A 1 91 ? 22.854 -3.143 -39.945 1.00 98.06 91 ASP A C 1
ATOM 726 O O . ASP A 1 91 ? 21.876 -3.216 -39.195 1.00 98.06 91 ASP A O 1
ATOM 730 N N . GLU A 1 92 ? 24.046 -2.758 -39.485 1.00 98.19 92 GLU A N 1
ATOM 731 C CA . GLU A 1 92 ? 24.280 -2.393 -38.086 1.00 98.19 92 GLU A CA 1
ATOM 732 C C . GLU A 1 92 ? 23.368 -1.247 -37.641 1.00 98.19 92 GLU A C 1
ATOM 734 O O . GLU A 1 92 ? 22.683 -1.366 -36.625 1.00 98.19 92 GLU A O 1
ATOM 739 N N . VAL A 1 93 ? 23.284 -0.160 -38.412 1.00 98.44 93 VAL A N 1
ATOM 740 C CA . VAL A 1 93 ? 22.408 0.980 -38.099 1.00 98.44 93 VAL A CA 1
ATOM 741 C C . VAL A 1 93 ? 20.944 0.551 -37.995 1.00 98.44 93 VAL A C 1
ATOM 743 O O . VAL A 1 93 ? 20.232 1.036 -37.113 1.00 98.44 93 VAL A O 1
ATOM 746 N N . THR A 1 94 ? 20.470 -0.356 -38.853 1.00 97.88 94 THR A N 1
ATOM 747 C CA . THR A 1 94 ? 19.094 -0.870 -38.750 1.00 97.88 94 THR A CA 1
ATOM 748 C C . THR A 1 94 ? 18.875 -1.690 -37.481 1.00 97.88 94 THR A C 1
ATOM 750 O O . THR A 1 94 ? 17.874 -1.480 -36.792 1.00 97.88 94 THR A O 1
ATOM 753 N N . ASN A 1 95 ? 19.836 -2.537 -37.105 1.00 98.25 95 ASN A N 1
ATOM 754 C CA . ASN A 1 95 ? 19.783 -3.317 -35.870 1.00 98.25 95 ASN A CA 1
ATOM 755 C C . ASN A 1 95 ? 19.796 -2.419 -34.627 1.00 98.25 95 ASN A C 1
ATOM 757 O O . ASN A 1 95 ? 18.976 -2.604 -33.727 1.00 98.25 95 ASN A O 1
ATOM 761 N N . TRP A 1 96 ? 20.670 -1.411 -34.594 1.00 98.31 96 TRP A N 1
ATOM 762 C C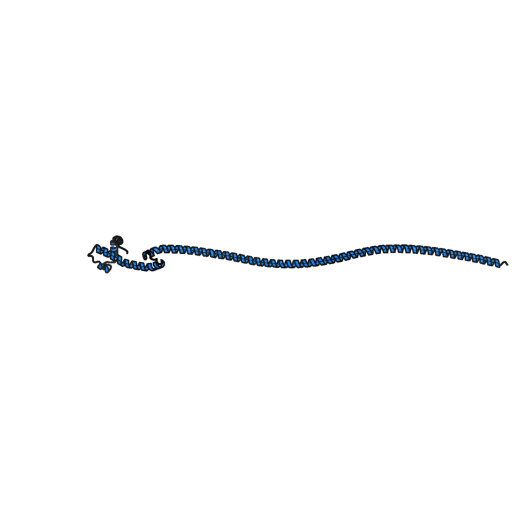A . TRP A 1 96 ? 20.728 -0.431 -33.508 1.00 98.31 96 TRP A CA 1
ATOM 763 C C . TRP A 1 96 ? 19.430 0.361 -33.385 1.00 98.31 96 TRP A C 1
ATOM 765 O O . TRP A 1 96 ? 18.929 0.535 -32.276 1.00 98.31 96 TRP A O 1
ATOM 775 N N . LYS A 1 97 ? 18.835 0.791 -34.505 1.00 98.50 97 LYS A N 1
ATOM 776 C CA . LYS A 1 97 ? 17.523 1.456 -34.497 1.00 98.50 97 LYS A CA 1
ATOM 777 C C . LYS A 1 97 ? 16.439 0.553 -33.914 1.00 98.50 97 LYS A C 1
ATOM 779 O O . LYS A 1 97 ? 15.688 0.997 -33.053 1.00 98.50 97 LYS A O 1
ATOM 784 N N . ALA A 1 98 ? 16.377 -0.708 -34.336 1.00 98.19 98 ALA A N 1
ATOM 785 C CA . ALA A 1 98 ? 15.416 -1.665 -33.791 1.00 98.19 98 ALA A CA 1
ATOM 786 C C . ALA A 1 98 ? 15.641 -1.929 -32.289 1.00 98.19 98 ALA A C 1
ATOM 788 O O . ALA A 1 98 ? 14.682 -2.057 -31.532 1.00 98.19 98 ALA A O 1
ATOM 789 N N . GLY A 1 99 ? 16.898 -1.992 -31.838 1.00 98.44 99 GLY A N 1
ATOM 790 C CA . GLY A 1 99 ? 17.248 -2.068 -30.416 1.00 98.44 99 GLY A CA 1
ATOM 791 C C . GLY A 1 99 ? 16.775 -0.844 -29.633 1.00 98.44 99 GLY A C 1
ATOM 792 O O . GLY A 1 99 ? 16.103 -0.993 -28.620 1.00 98.44 99 GLY A O 1
ATOM 793 N N . PHE A 1 100 ? 17.050 0.354 -30.148 1.00 98.44 100 PHE A N 1
ATOM 794 C CA . PHE A 1 100 ? 16.645 1.613 -29.527 1.00 98.44 100 PHE A CA 1
ATOM 795 C C . PHE A 1 100 ? 15.132 1.706 -29.313 1.00 98.44 100 PHE A C 1
ATOM 797 O O . PHE A 1 100 ? 14.700 2.074 -28.225 1.00 98.44 100 PHE A O 1
ATOM 804 N N . TYR A 1 101 ? 14.324 1.362 -30.321 1.00 98.19 101 TYR A N 1
ATOM 805 C CA . TYR A 1 101 ? 12.867 1.417 -30.175 1.00 98.19 101 TYR A CA 1
ATOM 806 C C . TYR A 1 101 ? 12.346 0.393 -29.163 1.00 98.19 101 TYR A C 1
ATOM 808 O O . TYR A 1 101 ? 11.525 0.757 -28.333 1.00 98.19 101 TYR A O 1
ATOM 816 N N . ARG A 1 102 ? 12.886 -0.834 -29.144 1.00 98.31 102 ARG A N 1
ATOM 817 C CA . ARG A 1 102 ? 12.516 -1.833 -28.125 1.00 98.31 102 ARG A CA 1
ATOM 818 C C . ARG A 1 102 ? 12.803 -1.349 -26.705 1.00 98.31 102 ARG A C 1
ATOM 820 O O . ARG A 1 102 ? 11.940 -1.453 -25.843 1.00 98.31 102 ARG A O 1
ATOM 827 N N . GLU A 1 103 ? 13.989 -0.794 -26.471 1.00 98.19 103 GLU A N 1
ATOM 828 C CA . GLU A 1 103 ? 14.344 -0.265 -25.149 1.00 98.19 103 GLU A CA 1
ATOM 829 C C . GLU A 1 103 ? 13.517 0.960 -24.765 1.00 98.19 103 GLU A C 1
ATOM 831 O O . GLU A 1 103 ? 13.139 1.130 -23.606 1.00 98.19 103 GLU A O 1
ATOM 836 N N . LYS A 1 104 ? 13.195 1.814 -25.739 1.00 98.38 104 LYS A N 1
ATOM 837 C CA . LYS A 1 104 ? 12.302 2.947 -25.516 1.00 98.38 104 LYS A CA 1
ATOM 838 C C . LYS A 1 104 ? 10.912 2.476 -25.073 1.00 98.38 104 LYS A C 1
ATOM 840 O O . LYS A 1 104 ? 10.415 2.998 -24.078 1.00 98.38 104 LYS A O 1
ATOM 845 N N . ASP A 1 105 ? 10.331 1.506 -25.772 1.00 98.25 105 ASP A N 1
ATOM 846 C CA . ASP A 1 105 ? 9.001 0.970 -25.463 1.00 98.25 105 ASP A CA 1
ATOM 847 C C . ASP A 1 105 ? 8.989 0.295 -24.078 1.00 98.25 105 ASP A C 1
ATOM 849 O O . ASP A 1 105 ? 8.088 0.534 -23.275 1.00 98.25 105 ASP A O 1
ATOM 853 N N . HIS A 1 106 ? 10.027 -0.483 -23.745 1.00 98.31 106 HIS A N 1
ATOM 854 C CA . HIS A 1 106 ? 10.173 -1.081 -22.413 1.00 98.31 106 HIS A CA 1
ATOM 855 C C . HIS A 1 106 ? 10.286 -0.037 -21.303 1.00 98.31 106 HIS A C 1
ATOM 857 O O . HIS A 1 106 ? 9.681 -0.200 -20.245 1.00 98.31 106 HIS A O 1
ATOM 863 N N . ARG A 1 107 ? 11.030 1.049 -21.530 1.00 98.44 107 ARG A N 1
ATOM 864 C CA . ARG A 1 107 ? 11.124 2.145 -20.563 1.00 98.44 107 ARG A CA 1
ATOM 865 C C . ARG A 1 107 ? 9.770 2.816 -20.339 1.00 98.44 107 ARG A C 1
ATOM 867 O O . ARG A 1 107 ? 9.419 3.058 -19.192 1.00 98.44 107 ARG A O 1
ATOM 874 N N . GLU A 1 108 ? 9.016 3.094 -21.400 1.00 98.44 108 GLU A N 1
ATOM 875 C CA . GLU A 1 108 ? 7.676 3.691 -21.288 1.00 98.44 108 GLU A CA 1
ATOM 876 C C . GLU A 1 108 ? 6.715 2.772 -20.516 1.00 98.44 108 GLU A C 1
ATOM 878 O O . GLU A 1 108 ? 5.936 3.242 -19.686 1.00 98.44 108 GLU A O 1
ATOM 883 N N . GLN A 1 109 ? 6.819 1.456 -20.715 1.00 98.56 109 GLN A N 1
ATOM 884 C CA . GLN A 1 109 ? 6.057 0.479 -19.939 1.00 98.56 109 GLN A CA 1
ATOM 885 C C . GLN A 1 109 ? 6.451 0.477 -18.453 1.00 98.56 109 GLN A C 1
ATOM 887 O O . GLN A 1 109 ? 5.577 0.527 -17.592 1.00 98.56 109 GLN A O 1
ATOM 892 N N . LEU A 1 110 ? 7.750 0.487 -18.140 1.00 98.50 110 LEU A N 1
ATOM 893 C CA . LEU A 1 110 ? 8.230 0.557 -16.755 1.00 98.50 110 LEU A CA 1
ATOM 894 C C . LEU A 1 110 ? 7.809 1.855 -16.057 1.00 98.50 110 LEU A C 1
ATOM 896 O O . LEU A 1 110 ? 7.478 1.830 -14.876 1.00 98.50 110 LEU A O 1
ATOM 900 N N . GLU A 1 111 ? 7.803 2.985 -16.764 1.00 98.62 111 GLU A N 1
ATOM 901 C CA . GLU A 1 111 ? 7.314 4.259 -16.225 1.00 98.62 111 GLU A CA 1
ATOM 902 C C . GLU A 1 111 ? 5.824 4.177 -15.851 1.00 98.62 111 GLU A C 1
ATOM 904 O O . GLU A 1 111 ? 5.432 4.664 -14.788 1.00 98.62 111 GLU A O 1
ATOM 909 N N . ALA A 1 112 ? 5.006 3.512 -16.674 1.00 98.50 112 ALA A N 1
ATOM 910 C CA . ALA A 1 112 ? 3.597 3.271 -16.371 1.00 98.50 112 ALA A CA 1
ATOM 911 C C . ALA A 1 112 ? 3.409 2.326 -15.170 1.00 98.50 112 ALA A C 1
ATOM 913 O O . ALA A 1 112 ? 2.601 2.613 -14.286 1.00 98.50 112 ALA A O 1
ATOM 914 N N . ASP A 1 113 ? 4.183 1.242 -15.096 1.00 98.50 113 ASP A N 1
ATOM 915 C CA . ASP A 1 113 ? 4.115 0.285 -13.986 1.00 98.50 113 ASP A CA 1
ATOM 916 C C . ASP A 1 113 ? 4.545 0.932 -12.659 1.00 98.50 113 ASP A C 1
ATOM 918 O O . ASP A 1 113 ? 3.877 0.768 -11.638 1.00 98.50 113 ASP A O 1
ATOM 922 N N . ILE A 1 114 ? 5.618 1.733 -12.669 1.00 98.56 114 ILE A N 1
ATOM 923 C CA . ILE A 1 114 ? 6.072 2.500 -11.497 1.00 98.56 114 ILE A CA 1
ATOM 924 C C . ILE A 1 114 ? 4.981 3.461 -11.022 1.00 98.56 114 ILE A C 1
ATOM 926 O O . ILE A 1 114 ? 4.767 3.604 -9.818 1.00 98.56 114 ILE A O 1
ATOM 930 N N . TYR A 1 115 ? 4.284 4.121 -11.948 1.00 98.50 115 TYR A N 1
ATOM 931 C CA . TYR A 1 115 ? 3.186 5.015 -11.599 1.00 98.50 115 TYR A CA 1
ATOM 932 C C . TYR A 1 115 ? 2.060 4.273 -10.864 1.00 98.50 115 TYR A C 1
ATOM 934 O O . TYR A 1 115 ? 1.626 4.724 -9.803 1.00 98.50 115 TYR A O 1
ATOM 942 N N . VAL A 1 116 ? 1.633 3.115 -11.377 1.00 98.56 116 VAL A N 1
ATOM 943 C CA . VAL A 1 116 ? 0.589 2.294 -10.741 1.00 98.56 116 VAL A CA 1
ATOM 944 C C . VAL A 1 116 ? 1.040 1.789 -9.370 1.00 98.56 116 VAL A C 1
ATOM 946 O O . VAL A 1 116 ? 0.302 1.941 -8.399 1.00 98.56 116 VAL A O 1
ATOM 949 N N . LEU A 1 117 ? 2.264 1.264 -9.260 1.00 98.56 117 LEU A N 1
ATOM 950 C CA . LEU A 1 117 ? 2.807 0.766 -7.992 1.00 98.56 117 LEU A CA 1
ATOM 951 C C . LEU A 1 117 ? 2.890 1.857 -6.920 1.00 98.56 117 LEU A C 1
ATOM 953 O O . LEU A 1 117 ? 2.617 1.590 -5.752 1.00 98.56 117 LEU A O 1
ATOM 957 N N . ASN A 1 118 ? 3.225 3.093 -7.298 1.00 98.62 118 ASN A N 1
ATOM 958 C CA . ASN A 1 118 ? 3.217 4.215 -6.360 1.00 98.62 118 ASN A CA 1
ATOM 959 C C . ASN A 1 118 ? 1.802 4.521 -5.851 1.00 98.62 118 ASN A C 1
ATOM 961 O O . ASN A 1 118 ? 1.624 4.724 -4.653 1.00 98.62 118 ASN A O 1
ATOM 965 N N . MET A 1 119 ? 0.790 4.496 -6.726 1.00 98.50 119 MET A N 1
ATOM 966 C CA . MET A 1 119 ? -0.605 4.682 -6.307 1.00 98.50 119 MET A CA 1
ATOM 967 C C . MET A 1 119 ? -1.085 3.564 -5.371 1.00 98.50 119 MET A C 1
ATOM 969 O O . MET A 1 119 ? -1.796 3.827 -4.401 1.00 98.50 119 MET A O 1
ATOM 973 N N . GLU A 1 120 ? -0.717 2.314 -5.654 1.00 98.56 120 GLU A N 1
ATOM 974 C CA . GLU A 1 120 ? -1.041 1.171 -4.794 1.00 98.56 120 GLU A CA 1
ATOM 975 C C . GLU A 1 120 ? -0.361 1.285 -3.427 1.00 98.56 120 GLU A C 1
ATOM 977 O O . GLU A 1 120 ? -1.008 1.071 -2.403 1.00 98.56 120 GLU A O 1
ATOM 982 N N . LEU A 1 121 ? 0.910 1.696 -3.397 1.00 98.50 121 LEU A N 1
ATOM 983 C CA . LEU A 1 121 ? 1.652 1.918 -2.160 1.00 98.50 121 LEU A CA 1
ATOM 984 C C . LEU A 1 121 ? 1.029 3.030 -1.307 1.00 98.50 121 LEU A C 1
ATOM 986 O O . LEU A 1 121 ? 0.860 2.851 -0.103 1.00 98.50 121 LEU A O 1
ATOM 990 N N . GLU A 1 122 ? 0.666 4.163 -1.910 1.00 98.50 122 GLU A N 1
ATOM 991 C CA . GLU A 1 122 ? -0.009 5.261 -1.206 1.00 98.50 122 GLU A CA 1
ATOM 992 C C . GLU A 1 122 ? -1.337 4.806 -0.592 1.00 98.50 122 GLU A C 1
ATOM 994 O O . GLU A 1 122 ? -1.632 5.118 0.564 1.00 98.50 122 GLU A O 1
ATOM 999 N N . ARG A 1 123 ? -2.114 4.016 -1.339 1.00 98.44 123 ARG A N 1
ATOM 1000 C CA . ARG A 1 123 ? -3.375 3.449 -0.856 1.00 98.44 123 ARG A CA 1
ATOM 1001 C C . ARG A 1 123 ? -3.164 2.509 0.327 1.00 98.44 123 ARG A C 1
ATOM 1003 O O . ARG A 1 123 ? -3.908 2.591 1.301 1.00 98.44 123 ARG A O 1
ATOM 1010 N N . GLU A 1 124 ? -2.176 1.625 0.242 1.00 98.38 124 GLU A N 1
ATOM 1011 C CA . GLU A 1 124 ? -1.879 0.662 1.304 1.00 98.38 124 GLU A CA 1
ATOM 1012 C C . GLU A 1 124 ? -1.396 1.369 2.576 1.00 98.38 124 GLU A C 1
ATOM 1014 O O . GLU A 1 124 ? -1.845 1.049 3.676 1.00 98.38 124 GLU A O 1
ATOM 1019 N N . LEU A 1 125 ? -0.550 2.395 2.431 1.00 98.56 125 LEU A N 1
ATOM 1020 C CA . LEU A 1 125 ? -0.129 3.237 3.551 1.00 98.56 125 LEU A CA 1
ATOM 1021 C C . LEU A 1 125 ? -1.327 3.908 4.222 1.00 98.56 125 LEU A C 1
ATOM 1023 O O . LEU A 1 125 ? -1.410 3.916 5.448 1.00 98.56 125 LEU A O 1
ATOM 1027 N N . GLN A 1 126 ? -2.273 4.434 3.443 1.00 98.56 126 GLN A N 1
ATOM 1028 C CA . GLN A 1 126 ? -3.477 5.048 3.994 1.00 98.56 126 GLN A CA 1
ATOM 1029 C C . GLN A 1 126 ? -4.334 4.039 4.772 1.00 98.56 126 GLN A C 1
ATOM 1031 O O . GLN A 1 126 ? -4.727 4.325 5.900 1.00 98.56 126 GLN A O 1
ATOM 1036 N N . LEU A 1 127 ? -4.562 2.842 4.222 1.00 98.44 127 LEU A N 1
ATOM 1037 C CA . LEU A 1 127 ? -5.291 1.776 4.921 1.00 98.44 127 LEU A CA 1
ATOM 1038 C C . LEU A 1 127 ? -4.598 1.361 6.222 1.00 98.44 127 LEU A C 1
ATOM 1040 O O . LEU A 1 127 ? -5.268 1.103 7.222 1.00 98.44 127 LEU A O 1
ATOM 1044 N N . HIS A 1 128 ? -3.264 1.323 6.225 1.00 98.19 128 HIS A N 1
ATOM 1045 C CA . HIS A 1 128 ? -2.491 1.043 7.427 1.00 98.19 128 HIS A CA 1
ATOM 1046 C C . HIS A 1 128 ? -2.693 2.126 8.495 1.00 98.19 128 HIS A C 1
ATOM 1048 O O . HIS A 1 128 ? -2.969 1.798 9.648 1.00 98.19 128 HIS A O 1
ATOM 1054 N N . PHE A 1 129 ? -2.618 3.407 8.120 1.00 98.25 129 PHE A N 1
ATOM 1055 C CA . PHE A 1 129 ? -2.860 4.523 9.042 1.00 98.25 129 PHE A CA 1
ATOM 1056 C C . PHE A 1 129 ? -4.284 4.524 9.612 1.00 98.25 129 PHE A C 1
ATOM 1058 O O . PHE A 1 129 ? -4.468 4.740 10.816 1.00 98.25 129 PHE A O 1
ATOM 1065 N N . ASP A 1 130 ? -5.287 4.258 8.776 1.00 98.19 130 ASP A N 1
ATOM 1066 C CA . ASP A 1 130 ? -6.683 4.160 9.207 1.00 98.19 130 ASP A CA 1
ATOM 1067 C C . ASP A 1 130 ? -6.861 2.981 10.181 1.00 98.19 130 ASP A C 1
ATOM 1069 O O . ASP A 1 130 ? -7.430 3.138 11.264 1.00 98.19 130 ASP A O 1
ATOM 1073 N N . GLY A 1 131 ? -6.276 1.822 9.860 1.00 98.19 131 GLY A N 1
ATOM 1074 C CA . GLY A 1 131 ? -6.300 0.635 10.716 1.00 98.19 131 GLY A CA 1
ATOM 1075 C C . GLY A 1 131 ? -5.622 0.839 12.076 1.00 98.19 131 GLY A C 1
ATOM 1076 O O . GLY A 1 131 ? -6.154 0.408 13.102 1.00 98.19 131 GLY A O 1
ATOM 1077 N N . GLU A 1 132 ? -4.476 1.523 12.122 1.00 98.56 132 GLU A N 1
ATOM 1078 C CA . GLU A 1 132 ? -3.808 1.887 13.380 1.00 98.56 132 GLU A CA 1
ATOM 1079 C C . GLU A 1 132 ? -4.663 2.842 14.220 1.00 98.56 132 GLU A C 1
ATOM 1081 O O . GLU A 1 132 ? -4.776 2.670 15.438 1.00 98.56 132 GLU A O 1
ATOM 1086 N N . THR A 1 133 ? -5.303 3.818 13.575 1.00 98.44 133 THR A N 1
ATOM 1087 C CA . THR A 1 133 ? -6.197 4.774 14.238 1.00 98.44 133 THR A CA 1
ATOM 1088 C C . THR A 1 133 ? -7.396 4.055 14.862 1.00 98.44 133 THR A C 1
ATOM 1090 O O . THR A 1 133 ? -7.699 4.257 16.043 1.00 98.44 133 THR A O 1
ATOM 1093 N N . ASP A 1 134 ? -8.039 3.157 14.116 1.00 98.44 134 ASP A N 1
ATOM 1094 C CA . ASP A 1 134 ? -9.166 2.359 14.600 1.00 98.44 134 ASP A CA 1
ATOM 1095 C C . ASP A 1 134 ? -8.766 1.429 15.748 1.00 98.44 134 ASP A C 1
ATOM 1097 O O . ASP A 1 134 ? -9.493 1.315 16.743 1.00 98.44 134 ASP A O 1
ATOM 1101 N N . LEU A 1 135 ? -7.587 0.804 15.665 1.00 98.56 135 LEU A N 1
ATOM 1102 C CA . LEU A 1 135 ? -7.061 -0.033 16.740 1.00 98.56 135 LEU A CA 1
ATOM 1103 C C . LEU A 1 135 ? -6.853 0.780 18.021 1.00 98.56 135 LEU A C 1
ATOM 1105 O O . LEU A 1 135 ? -7.288 0.354 19.094 1.00 98.56 135 LEU A O 1
ATOM 1109 N N . VAL A 1 136 ? -6.239 1.962 17.924 1.00 98.50 136 VAL A N 1
ATOM 1110 C CA . VAL A 1 136 ? -6.036 2.856 19.073 1.00 98.50 136 VAL A CA 1
ATOM 1111 C C . VAL A 1 136 ? -7.377 3.254 19.695 1.00 98.50 136 VAL A C 1
ATOM 1113 O O . VAL A 1 136 ? -7.526 3.168 20.918 1.00 98.50 136 VAL A O 1
ATOM 1116 N N . ASN A 1 137 ? -8.376 3.605 18.884 1.00 98.50 137 ASN A N 1
ATOM 1117 C CA . ASN A 1 137 ? -9.722 3.947 19.357 1.00 98.50 137 ASN A CA 1
ATOM 1118 C C . ASN A 1 137 ? -10.405 2.766 20.071 1.00 98.50 137 ASN A C 1
ATOM 1120 O O . ASN A 1 137 ? -10.990 2.927 21.151 1.00 98.50 137 ASN A O 1
ATOM 1124 N N . CYS A 1 138 ? -10.286 1.555 19.518 1.00 98.38 138 CYS A N 1
ATOM 1125 C CA . CYS A 1 138 ? -10.798 0.338 20.147 1.00 98.38 138 CYS A CA 1
ATOM 1126 C C . CYS A 1 138 ? -10.106 0.068 21.489 1.00 98.38 138 CYS A C 1
ATOM 1128 O O . CYS A 1 138 ? -10.771 -0.211 22.488 1.00 98.38 138 CYS A O 1
ATOM 1130 N N . MET A 1 139 ? -8.778 0.201 21.549 1.00 98.50 139 MET A N 1
ATOM 1131 C CA . MET A 1 139 ? -8.004 0.009 22.780 1.00 98.50 139 MET A CA 1
ATOM 1132 C C . MET A 1 139 ? -8.378 1.028 23.863 1.00 98.50 139 MET A C 1
ATOM 1134 O O . MET A 1 139 ? -8.473 0.663 25.037 1.00 98.50 139 MET A O 1
ATOM 1138 N N . GLN A 1 140 ? -8.619 2.287 23.493 1.00 98.44 140 GLN A N 1
ATOM 1139 C CA . GLN A 1 140 ? -9.091 3.318 24.424 1.00 98.44 140 GLN A CA 1
ATOM 1140 C C . GLN A 1 140 ? -10.486 2.994 24.968 1.00 98.44 140 GLN A C 1
ATOM 1142 O O . GLN A 1 140 ? -10.712 3.096 26.174 1.00 98.44 140 GLN A O 1
ATOM 1147 N N . THR A 1 141 ? -11.392 2.529 24.106 1.00 98.38 141 THR A N 1
ATOM 1148 C CA . THR A 1 141 ? -12.745 2.116 24.509 1.00 98.38 141 THR A CA 1
ATOM 1149 C C . THR A 1 141 ? -12.703 0.931 25.473 1.00 98.38 141 THR A C 1
ATOM 1151 O O . THR A 1 141 ? -13.350 0.961 26.518 1.00 98.38 141 THR A O 1
ATOM 1154 N N . ILE A 1 142 ? -11.895 -0.092 25.176 1.00 98.44 142 ILE A N 1
ATOM 1155 C CA . ILE A 1 142 ? -11.706 -1.252 26.063 1.00 98.44 142 ILE A CA 1
ATOM 1156 C C . ILE A 1 142 ? -11.164 -0.813 27.424 1.00 98.44 142 ILE A C 1
ATOM 1158 O O . ILE A 1 142 ? -11.630 -1.305 28.450 1.00 98.44 142 ILE A O 1
ATOM 1162 N N . ARG A 1 143 ? -10.205 0.121 27.450 1.00 98.44 143 ARG A N 1
ATOM 1163 C CA . ARG A 1 143 ? -9.656 0.652 28.703 1.00 98.44 143 ARG A CA 1
ATOM 1164 C C . ARG A 1 143 ? -10.736 1.339 29.538 1.00 98.44 143 ARG A C 1
ATOM 1166 O O . ARG A 1 143 ? -10.885 0.988 30.701 1.00 98.44 143 ARG A O 1
ATOM 1173 N N . SER A 1 144 ? -11.531 2.222 28.930 1.00 98.38 144 SER A N 1
ATOM 1174 C CA . SER A 1 144 ? -12.647 2.893 29.613 1.00 98.38 144 SER A CA 1
ATOM 1175 C C . SER A 1 144 ? -13.653 1.893 30.187 1.00 98.38 144 SER A C 1
ATOM 1177 O O . SER A 1 144 ? -14.045 2.006 31.343 1.00 98.38 144 SER A O 1
ATOM 1179 N N . LEU A 1 145 ? -14.038 0.878 29.408 1.00 98.31 145 LEU A N 1
ATOM 1180 C CA . LEU A 1 145 ? -14.955 -0.164 29.875 1.00 98.31 145 LEU A CA 1
ATOM 1181 C C . LEU A 1 145 ? -14.359 -0.986 31.021 1.00 98.31 145 LEU A C 1
ATOM 1183 O O . LEU A 1 145 ? -15.082 -1.390 31.930 1.00 98.31 145 LEU A O 1
ATOM 1187 N N . ASN A 1 146 ? -13.054 -1.253 30.991 1.00 98.38 146 ASN A N 1
ATOM 1188 C CA . ASN A 1 146 ? -12.387 -1.961 32.076 1.00 98.38 146 ASN A CA 1
ATOM 1189 C C . ASN A 1 146 ? -12.375 -1.130 33.367 1.00 98.38 146 ASN A C 1
ATOM 1191 O O . ASN A 1 146 ? -12.653 -1.676 34.434 1.00 98.38 146 ASN A O 1
ATOM 1195 N N . ASP A 1 147 ? -12.121 0.175 33.265 1.00 98.19 147 ASP A N 1
ATOM 1196 C CA . ASP A 1 147 ? -12.166 1.094 34.405 1.00 98.19 147 ASP A CA 1
ATOM 1197 C C . ASP A 1 147 ? -13.579 1.137 35.023 1.00 98.19 147 ASP A C 1
ATOM 1199 O O . ASP A 1 147 ? -13.732 1.001 36.243 1.00 98.19 147 ASP A O 1
ATOM 1203 N N . ASP A 1 148 ? -14.623 1.208 34.190 1.00 98.06 148 ASP A N 1
ATOM 1204 C CA . ASP A 1 148 ? -16.024 1.156 34.630 1.00 98.06 148 ASP A CA 1
ATOM 1205 C C . ASP A 1 148 ? -16.374 -0.184 35.301 1.00 98.06 148 ASP A C 1
ATOM 1207 O O . ASP A 1 148 ? -17.039 -0.223 36.343 1.00 98.06 148 ASP A O 1
ATOM 1211 N N . LEU A 1 149 ? -15.904 -1.306 34.743 1.00 97.94 149 LEU A N 1
ATOM 1212 C CA . LEU A 1 149 ? -16.097 -2.637 35.326 1.00 97.94 149 LEU A CA 1
ATOM 1213 C C . LEU A 1 149 ? -15.404 -2.774 36.685 1.00 97.94 149 LEU A C 1
ATOM 1215 O O . LEU A 1 149 ? -15.964 -3.386 37.601 1.00 97.94 149 LEU A O 1
ATOM 1219 N N . GLU A 1 150 ? -14.200 -2.228 36.840 1.00 98.06 150 GLU A N 1
ATOM 1220 C CA . GLU A 1 150 ? -13.504 -2.205 38.125 1.00 98.06 150 GLU A CA 1
ATOM 1221 C C . GLU A 1 150 ? -14.249 -1.364 39.158 1.00 98.06 150 GLU A C 1
ATOM 1223 O O . GLU A 1 150 ? -14.410 -1.806 40.301 1.00 98.06 150 GLU A O 1
ATOM 1228 N N . LEU A 1 151 ? -14.741 -0.189 38.763 1.00 97.88 151 LEU A N 1
ATOM 1229 C CA . LEU A 1 151 ? -15.533 0.675 39.632 1.00 97.88 151 LEU A CA 1
ATOM 1230 C C . LEU A 1 151 ? -16.810 -0.036 40.098 1.00 97.88 151 LEU A C 1
ATOM 1232 O O . LEU A 1 151 ? -17.099 -0.074 41.297 1.00 97.88 151 LEU A O 1
ATOM 1236 N N . LEU A 1 152 ? -17.536 -0.671 39.175 1.00 98.00 152 LEU A N 1
ATOM 1237 C CA . LEU A 1 152 ? -18.757 -1.407 39.492 1.00 98.00 152 LEU A CA 1
ATOM 1238 C C . LEU A 1 152 ? -18.479 -2.601 40.413 1.00 98.00 152 LEU A C 1
ATOM 1240 O O . LEU A 1 152 ? -19.232 -2.844 41.356 1.00 98.00 152 LEU A O 1
ATOM 1244 N N . ARG A 1 153 ? -17.375 -3.328 40.194 1.00 97.94 153 ARG A N 1
ATOM 1245 C CA . ARG A 1 153 ? -16.949 -4.424 41.080 1.00 97.94 153 ARG A CA 1
ATOM 1246 C C . ARG A 1 153 ? -16.652 -3.938 42.495 1.00 97.94 153 ARG A C 1
ATOM 1248 O O . ARG A 1 153 ? -17.068 -4.599 43.447 1.00 97.94 153 ARG A O 1
ATOM 1255 N N . ARG A 1 154 ? -15.962 -2.802 42.645 1.00 97.62 154 ARG A N 1
ATOM 1256 C CA . ARG A 1 154 ? -15.686 -2.195 43.961 1.00 97.62 154 ARG A CA 1
ATOM 1257 C C . ARG A 1 154 ? -16.988 -1.799 44.656 1.00 97.62 154 ARG A C 1
ATOM 1259 O O . ARG A 1 154 ? -17.218 -2.236 45.778 1.00 97.62 154 ARG A O 1
ATOM 1266 N N . SER A 1 155 ? -17.882 -1.105 43.953 1.00 97.56 155 SER A N 1
ATOM 1267 C CA . SER A 1 155 ? -19.195 -0.714 44.485 1.00 97.56 155 SER A CA 1
ATOM 1268 C C . SER A 1 155 ? -20.047 -1.919 44.908 1.00 97.56 155 SER A C 1
ATOM 1270 O O . SER A 1 155 ? -20.625 -1.924 45.993 1.00 97.56 155 SER A O 1
ATOM 1272 N N . MET A 1 156 ? -20.090 -2.983 44.100 1.00 96.69 156 MET A N 1
ATOM 1273 C CA . MET A 1 156 ? -20.809 -4.212 44.452 1.00 96.69 156 MET A CA 1
ATOM 1274 C C . MET A 1 156 ? -20.227 -4.895 45.690 1.00 96.69 156 MET A C 1
ATOM 1276 O O . MET A 1 156 ? -20.984 -5.412 46.515 1.00 96.69 156 MET A O 1
ATOM 1280 N N . LYS A 1 157 ? -18.899 -4.890 45.845 1.00 97.19 157 LYS A N 1
ATOM 1281 C CA . LYS A 1 157 ? -18.237 -5.422 47.039 1.00 97.19 157 LYS A CA 1
ATOM 1282 C C . LYS A 1 157 ? -18.606 -4.609 48.280 1.00 97.19 157 LYS A C 1
ATOM 1284 O O . LYS A 1 157 ? -19.047 -5.198 49.260 1.00 97.19 157 LYS A O 1
ATOM 1289 N N . GLU A 1 158 ? -18.502 -3.285 48.213 1.00 97.38 158 GLU A N 1
ATOM 1290 C CA . GLU A 1 158 ? -18.866 -2.383 49.315 1.00 97.38 158 GLU A CA 1
ATOM 1291 C C . GLU A 1 158 ? -20.339 -2.541 49.716 1.00 97.38 158 GLU A C 1
ATOM 1293 O O . GLU A 1 158 ? -20.658 -2.663 50.898 1.00 97.38 158 GLU A O 1
ATOM 1298 N N . LEU A 1 159 ? -21.246 -2.624 48.738 1.00 96.56 159 LEU A N 1
ATOM 1299 C CA . LEU A 1 159 ? -22.668 -2.851 48.996 1.00 96.56 159 LEU A CA 1
ATOM 1300 C C . LEU A 1 159 ? -22.920 -4.221 49.639 1.00 96.56 159 LEU A C 1
ATOM 1302 O O . LEU A 1 159 ? -23.732 -4.332 50.557 1.00 96.56 159 LEU A O 1
ATOM 1306 N N . THR A 1 160 ? -22.220 -5.259 49.178 1.00 96.12 160 THR A N 1
ATOM 1307 C CA . THR A 1 160 ? -22.299 -6.608 49.757 1.00 96.12 160 THR A CA 1
ATOM 1308 C C . THR A 1 160 ? -21.844 -6.594 51.216 1.00 96.12 160 THR A C 1
ATOM 1310 O O . THR A 1 160 ? -22.550 -7.109 52.083 1.00 96.12 160 THR A O 1
ATOM 1313 N N . GLU A 1 161 ? -20.707 -5.961 51.505 1.00 96.12 161 GLU A N 1
ATOM 1314 C CA . GLU A 1 161 ? -20.164 -5.821 52.860 1.00 96.12 161 GLU A CA 1
ATOM 1315 C C . GLU A 1 161 ? -21.097 -5.015 53.776 1.00 96.12 161 GLU A C 1
ATOM 1317 O O . GLU A 1 161 ? -21.303 -5.402 54.925 1.00 96.12 161 GLU A O 1
ATOM 1322 N N . ALA A 1 162 ? -21.721 -3.949 53.269 1.00 95.94 162 ALA A N 1
ATOM 1323 C CA . ALA A 1 162 ? -22.677 -3.140 54.024 1.00 95.94 162 ALA A CA 1
ATOM 1324 C C . ALA A 1 162 ? -24.014 -3.861 54.279 1.00 95.94 162 ALA A C 1
ATOM 1326 O O . ALA A 1 162 ? -24.640 -3.667 55.324 1.00 95.94 162 ALA A O 1
ATOM 1327 N N . ALA A 1 163 ? -24.472 -4.695 53.343 1.00 95.06 163 ALA A N 1
ATOM 1328 C CA . ALA A 1 163 ? -25.767 -5.364 53.436 1.00 95.06 163 ALA A CA 1
ATOM 1329 C C . ALA A 1 163 ? -25.721 -6.687 54.226 1.00 95.06 163 ALA A C 1
ATOM 1331 O O . ALA A 1 163 ? -26.721 -7.082 54.833 1.00 95.06 163 ALA A O 1
ATOM 1332 N N . GLU A 1 164 ? -24.573 -7.369 54.266 1.00 93.94 164 GLU A N 1
ATOM 1333 C CA . GLU A 1 164 ? -24.403 -8.645 54.973 1.00 93.94 164 GLU A CA 1
ATOM 1334 C C . GLU A 1 164 ? -24.765 -8.569 56.478 1.00 93.94 164 GLU A C 1
ATOM 1336 O O . GLU A 1 164 ? -25.500 -9.447 56.942 1.00 93.94 164 GLU A O 1
ATOM 1341 N N . PRO A 1 165 ? -24.368 -7.540 57.260 1.00 93.38 165 PRO A N 1
ATOM 1342 C CA . PRO A 1 165 ? -24.788 -7.389 58.657 1.00 93.38 165 PRO A CA 1
ATOM 1343 C C . PRO A 1 165 ? -26.306 -7.276 58.828 1.00 93.38 165 PRO A C 1
ATOM 1345 O O . PRO A 1 165 ? -26.872 -7.869 59.747 1.00 93.38 165 PRO A O 1
ATOM 1348 N N . VAL A 1 166 ? -26.979 -6.562 57.921 1.00 92.75 166 VAL A N 1
ATOM 1349 C CA . VAL A 1 166 ? -28.438 -6.392 57.951 1.00 92.75 166 VAL A CA 1
ATOM 1350 C C . VAL A 1 166 ? -29.133 -7.729 57.703 1.00 92.75 166 VAL A C 1
ATOM 1352 O O . VAL A 1 166 ? -30.062 -8.085 58.425 1.00 92.75 166 VAL A O 1
ATOM 1355 N N . ALA A 1 167 ? -28.658 -8.511 56.731 1.00 92.31 167 ALA A N 1
ATOM 1356 C CA . ALA A 1 167 ? -29.170 -9.860 56.498 1.00 92.31 167 ALA A CA 1
ATOM 1357 C C . ALA A 1 167 ? -28.894 -10.794 57.693 1.00 92.31 167 ALA A C 1
ATOM 1359 O O . ALA A 1 167 ? -29.763 -11.573 58.092 1.00 92.31 167 ALA A O 1
ATOM 1360 N N . ASN A 1 168 ? -27.707 -10.696 58.302 1.00 91.25 168 ASN A N 1
ATOM 1361 C CA . ASN A 1 168 ? -27.319 -11.496 59.467 1.00 91.25 168 ASN A CA 1
ATOM 1362 C C . ASN A 1 168 ? -28.172 -11.205 60.710 1.00 91.25 168 ASN A C 1
ATOM 1364 O O . ASN A 1 168 ? -28.370 -12.116 61.512 1.00 91.25 168 ASN A O 1
ATOM 1368 N N . LEU A 1 169 ? -28.713 -9.990 60.860 1.00 90.88 169 LEU A N 1
ATOM 1369 C CA . LEU A 1 169 ? -29.597 -9.635 61.975 1.00 90.88 169 LEU A CA 1
ATOM 1370 C C . LEU A 1 169 ? -30.871 -10.499 62.010 1.00 90.88 169 LEU A C 1
ATOM 1372 O O . LEU A 1 169 ? -31.332 -10.884 63.082 1.00 90.88 169 LEU A O 1
ATOM 1376 N N . PHE A 1 170 ? -31.432 -10.830 60.842 1.00 88.75 170 PHE A N 1
ATOM 1377 C CA . PHE A 1 170 ? -32.695 -11.576 60.727 1.00 88.75 170 PHE A CA 1
ATOM 1378 C C . PHE A 1 170 ? -32.521 -13.042 60.320 1.00 88.75 170 PHE A C 1
ATOM 1380 O O . PHE A 1 170 ? -33.441 -13.856 60.464 1.00 88.75 170 PHE A O 1
ATOM 1387 N N . GLU A 1 171 ? -31.352 -13.390 59.795 1.00 88.19 171 GLU A N 1
ATOM 1388 C CA . GLU A 1 171 ? -30.969 -14.753 59.454 1.00 88.19 171 GLU A CA 1
ATOM 1389 C C . GLU A 1 171 ? -29.479 -14.950 59.762 1.00 88.19 171 GLU A C 1
ATOM 1391 O O . GLU A 1 171 ? -28.643 -14.843 58.859 1.00 88.19 171 GLU A O 1
ATOM 1396 N N . PRO A 1 172 ? -29.134 -15.202 61.039 1.00 84.31 172 PRO A N 1
ATOM 1397 C CA . PRO A 1 172 ? -27.754 -15.386 61.460 1.00 84.31 172 PRO A CA 1
ATOM 1398 C C . PRO A 1 172 ? -27.140 -16.617 60.801 1.00 84.31 172 PRO A C 1
ATOM 1400 O O . PRO A 1 172 ? -27.797 -17.655 60.664 1.00 84.31 172 PRO A O 1
ATOM 1403 N N . ARG A 1 173 ? -25.856 -16.526 60.448 1.00 83.56 173 ARG A N 1
ATOM 1404 C CA . ARG A 1 173 ? -25.104 -17.679 59.944 1.00 83.56 173 ARG A CA 1
ATOM 1405 C C . ARG A 1 173 ? -25.011 -18.748 61.030 1.00 83.56 173 ARG A C 1
ATOM 1407 O O . ARG A 1 173 ? -24.619 -18.463 62.160 1.00 83.56 173 ARG A O 1
ATOM 1414 N N . LYS A 1 174 ? -25.364 -19.982 60.676 1.00 85.25 174 LYS A N 1
ATOM 1415 C CA . LYS A 1 174 ? -25.274 -21.142 61.567 1.00 85.25 174 LYS A CA 1
ATOM 1416 C C . LYS A 1 174 ? -24.103 -22.027 61.132 1.00 85.25 174 LYS A C 1
ATOM 1418 O O . LYS A 1 174 ? -23.978 -22.288 59.936 1.00 85.25 174 LYS A O 1
ATOM 1423 N N . PRO A 1 175 ? -23.254 -22.496 62.060 1.00 81.75 175 PRO A N 1
ATOM 1424 C CA . PRO A 1 175 ? -22.163 -23.401 61.715 1.00 81.75 175 PRO A CA 1
ATOM 1425 C C . PRO A 1 175 ? -22.716 -24.711 61.134 1.00 81.75 175 PRO A C 1
ATOM 1427 O O . PRO A 1 175 ? -23.681 -25.265 61.658 1.00 81.75 175 PRO A O 1
ATOM 1430 N N . GLY A 1 176 ? -22.117 -25.186 60.039 1.00 82.50 176 GLY A N 1
ATOM 1431 C CA . GLY A 1 176 ? -22.515 -26.425 59.359 1.00 82.50 176 GLY A CA 1
ATOM 1432 C C . GLY A 1 176 ? -23.732 -26.315 58.431 1.00 82.50 176 GLY A C 1
ATOM 1433 O O . GLY A 1 176 ? -24.121 -27.320 57.847 1.00 82.50 176 GLY A O 1
ATOM 1434 N N . VAL A 1 177 ? -24.322 -25.124 58.269 1.00 87.00 177 VAL A N 1
ATOM 1435 C CA . VAL A 1 177 ? -25.436 -24.882 57.339 1.00 87.00 177 VAL A CA 1
ATOM 1436 C C . VAL A 1 177 ? -24.962 -23.975 56.211 1.00 87.00 177 VAL A C 1
ATOM 1438 O O . VAL A 1 177 ? -24.405 -22.906 56.462 1.00 87.00 177 VAL A O 1
ATOM 1441 N N . GLU A 1 178 ? -25.196 -24.394 54.970 1.00 85.81 178 GLU A N 1
ATOM 1442 C CA . GLU A 1 178 ? -24.892 -23.577 53.800 1.00 85.81 178 GLU A CA 1
ATOM 1443 C C . GLU A 1 178 ? -25.722 -22.286 53.819 1.00 85.81 178 GLU A C 1
ATOM 1445 O O . GLU A 1 178 ? -26.934 -22.291 54.055 1.00 85.81 178 GLU A O 1
ATOM 1450 N N . VAL A 1 179 ? -25.049 -21.152 53.625 1.00 84.00 179 VAL A N 1
ATOM 1451 C CA . VAL A 1 179 ? -25.682 -19.835 53.700 1.00 84.00 179 VAL A CA 1
ATOM 1452 C C . VAL A 1 179 ? -26.347 -19.537 52.363 1.00 84.00 179 VAL A C 1
ATOM 1454 O O . VAL A 1 179 ? -25.698 -19.573 51.321 1.00 84.00 179 VAL A O 1
ATOM 1457 N N . ARG A 1 180 ? -27.639 -19.198 52.396 1.00 90.88 180 ARG A N 1
ATOM 1458 C CA . ARG A 1 180 ? -28.375 -18.769 51.198 1.00 90.88 180 ARG A CA 1
ATOM 1459 C C . ARG A 1 180 ? -27.732 -17.518 50.571 1.00 90.88 180 ARG A C 1
ATOM 1461 O O . ARG A 1 180 ? -27.166 -16.706 51.313 1.00 90.88 180 ARG A O 1
ATOM 1468 N N . PRO A 1 181 ? -27.866 -17.302 49.249 1.00 93.19 181 PRO A N 1
ATOM 1469 C CA . PRO A 1 181 ? -27.367 -16.095 48.595 1.00 93.19 181 PRO A CA 1
ATOM 1470 C C . PRO A 1 181 ? -27.845 -14.818 49.297 1.00 93.19 181 PRO A C 1
ATOM 1472 O O . PRO A 1 181 ? -29.014 -14.703 49.674 1.00 93.19 181 PRO A O 1
ATOM 1475 N N . LEU A 1 182 ? -26.945 -13.842 49.469 1.00 93.06 182 LEU A N 1
ATOM 1476 C CA . LEU A 1 182 ? -27.236 -12.606 50.209 1.00 93.06 182 LEU A CA 1
ATOM 1477 C C . LEU A 1 182 ? -28.460 -11.870 49.646 1.00 93.06 182 LEU A C 1
ATOM 1479 O O . LEU A 1 182 ? -29.301 -11.409 50.411 1.00 93.06 182 LEU A O 1
ATOM 1483 N N . VAL A 1 183 ? -28.596 -11.813 48.320 1.00 94.94 183 VAL A N 1
ATOM 1484 C CA . VAL A 1 183 ? -29.729 -11.165 47.639 1.00 94.94 183 VAL A CA 1
ATOM 1485 C C . VAL A 1 183 ? -31.069 -11.753 48.084 1.00 94.94 183 VAL A C 1
ATOM 1487 O O . VAL A 1 183 ? -32.006 -11.003 48.350 1.00 94.94 183 VAL A O 1
ATOM 1490 N N . ASP A 1 184 ? -31.167 -13.074 48.212 1.00 94.44 184 ASP A N 1
ATOM 1491 C CA . ASP A 1 184 ? -32.416 -13.732 48.604 1.00 94.44 184 ASP A CA 1
ATOM 1492 C C . ASP A 1 184 ? -32.733 -13.479 50.077 1.00 94.44 184 ASP A C 1
ATOM 1494 O O . ASP A 1 184 ? -33.869 -13.168 50.436 1.00 94.44 184 ASP A O 1
ATOM 1498 N N . ARG A 1 185 ? -31.706 -13.512 50.933 1.00 94.50 185 ARG A N 1
ATOM 1499 C CA . ARG A 1 185 ? -31.841 -13.158 52.353 1.00 94.50 185 ARG A CA 1
ATOM 1500 C C . ARG A 1 185 ? -32.320 -11.715 52.517 1.00 94.50 185 ARG A C 1
ATOM 1502 O O . ARG A 1 185 ? -33.226 -11.462 53.305 1.00 94.50 185 ARG A O 1
ATOM 1509 N N . LEU A 1 186 ? -31.763 -10.784 51.740 1.00 94.19 186 LEU A N 1
ATOM 1510 C CA . LEU A 1 186 ? -32.160 -9.375 51.744 1.00 94.19 186 LEU A CA 1
ATOM 1511 C C . LEU A 1 186 ? -33.584 -9.157 51.225 1.00 94.19 186 LEU A C 1
ATOM 1513 O O . LEU A 1 186 ? -34.299 -8.331 51.789 1.00 94.19 186 LEU A O 1
ATOM 1517 N N . LYS A 1 187 ? -34.028 -9.903 50.205 1.00 95.06 187 LYS A N 1
ATOM 1518 C CA . LYS A 1 187 ? -35.426 -9.866 49.737 1.00 95.06 187 LYS A CA 1
ATOM 1519 C C . LYS A 1 187 ? -36.410 -10.289 50.831 1.00 95.06 187 LYS A C 1
ATOM 1521 O O . LYS A 1 187 ? -37.490 -9.710 50.929 1.00 95.06 187 LYS A O 1
ATOM 1526 N N . ASP A 1 188 ? -36.026 -11.240 51.683 1.00 93.50 188 ASP A N 1
ATOM 1527 C CA . ASP A 1 188 ? -36.844 -11.706 52.811 1.00 93.50 188 ASP A CA 1
ATOM 1528 C C . ASP A 1 188 ? -36.798 -10.757 54.029 1.00 93.50 188 ASP A C 1
ATOM 1530 O O . ASP A 1 188 ? -37.711 -10.773 54.867 1.00 93.50 188 ASP A O 1
ATOM 1534 N N . THR A 1 189 ? -35.748 -9.934 54.157 1.00 93.25 189 THR A N 1
ATOM 1535 C CA . THR A 1 189 ? -35.505 -9.055 55.316 1.00 93.25 189 THR A CA 1
ATOM 1536 C C . THR A 1 189 ? -36.710 -8.180 55.688 1.00 93.25 189 THR A C 1
ATOM 1538 O O . THR A 1 189 ? -37.079 -8.189 56.866 1.00 93.25 189 THR A O 1
ATOM 1541 N N . PRO A 1 190 ? -37.395 -7.476 54.761 1.00 93.94 190 PRO A N 1
ATOM 1542 C CA . PRO A 1 190 ? -38.571 -6.672 55.107 1.00 93.94 190 PRO A CA 1
ATOM 1543 C C . PRO A 1 190 ? -39.696 -7.486 55.766 1.00 93.94 190 PRO A C 1
ATOM 1545 O O . PRO A 1 190 ? -40.311 -7.039 56.738 1.00 93.94 190 PRO A O 1
ATOM 1548 N N . GLY A 1 191 ? -39.946 -8.707 55.280 1.00 93.75 191 GLY A N 1
ATOM 1549 C CA . GLY A 1 191 ? -40.946 -9.608 55.856 1.00 93.75 191 GLY A CA 1
ATOM 1550 C C . GLY A 1 191 ? -40.567 -10.061 57.267 1.00 93.75 191 GLY A C 1
ATOM 1551 O O . GLY A 1 191 ? -41.403 -10.051 58.176 1.00 93.75 191 GLY A O 1
ATOM 1552 N N . ARG A 1 192 ? -39.287 -10.389 57.478 1.00 92.56 192 ARG A N 1
ATOM 1553 C CA . ARG A 1 192 ? -38.749 -10.775 58.794 1.00 92.56 192 ARG A CA 1
ATOM 1554 C C . ARG A 1 192 ? -38.782 -9.619 59.791 1.00 92.56 192 ARG A C 1
ATOM 1556 O O . ARG A 1 192 ? -39.202 -9.829 60.927 1.00 92.56 192 ARG A O 1
ATOM 1563 N N . LEU A 1 193 ? -38.431 -8.405 59.365 1.00 92.69 193 LEU A N 1
ATOM 1564 C CA . LEU A 1 193 ? -38.544 -7.193 60.177 1.00 92.69 193 LEU A CA 1
ATOM 1565 C C . LEU A 1 193 ? -39.995 -6.956 60.608 1.00 92.69 193 LEU A C 1
ATOM 1567 O O . LEU A 1 193 ? -40.260 -6.743 61.790 1.00 92.69 193 LEU A O 1
ATOM 1571 N N . LYS A 1 194 ? -40.954 -7.063 59.680 1.00 93.62 194 LYS A N 1
ATOM 1572 C CA . LYS A 1 194 ? -42.382 -6.942 60.005 1.00 93.62 194 LYS A CA 1
ATOM 1573 C C . LYS A 1 194 ? -42.805 -7.976 61.048 1.00 93.62 194 LYS A C 1
ATOM 1575 O O . LYS A 1 194 ? -43.474 -7.619 62.014 1.00 93.62 194 LYS A O 1
ATOM 1580 N N . ALA A 1 195 ? -42.405 -9.237 60.889 1.00 91.38 195 ALA A N 1
ATOM 1581 C CA . ALA A 1 195 ? -42.708 -10.286 61.860 1.00 91.38 195 ALA A CA 1
ATOM 1582 C C . ALA A 1 195 ? -42.077 -10.008 63.237 1.00 91.38 195 ALA A C 1
ATOM 1584 O O . ALA A 1 195 ? -42.734 -10.208 64.258 1.00 91.38 195 ALA A O 1
ATOM 1585 N N . TYR A 1 196 ? -40.838 -9.510 63.272 1.00 90.56 196 TYR A N 1
ATOM 1586 C CA . TYR A 1 196 ? -40.150 -9.114 64.502 1.00 90.56 196 TYR A CA 1
ATOM 1587 C C . TYR A 1 196 ? -40.878 -7.972 65.225 1.00 90.56 196 TYR A C 1
ATOM 1589 O O . TYR A 1 196 ? -41.211 -8.102 66.402 1.00 90.56 196 TYR A O 1
ATOM 1597 N N . LEU A 1 197 ? -41.245 -6.904 64.509 1.00 91.88 197 LEU A N 1
ATOM 1598 C CA . LEU A 1 197 ? -42.010 -5.784 65.070 1.00 91.88 197 LEU A CA 1
ATOM 1599 C C . LEU A 1 197 ? -43.375 -6.226 65.621 1.00 91.88 197 LEU A C 1
ATOM 1601 O O . LEU A 1 197 ? -43.790 -5.769 66.686 1.00 91.88 197 LEU A O 1
ATOM 1605 N N . GLN A 1 198 ? -44.062 -7.155 64.947 1.00 92.44 198 GLN A N 1
ATOM 1606 C CA . GLN A 1 198 ? -45.323 -7.710 65.456 1.00 92.44 198 GLN A CA 1
ATOM 1607 C C . GLN A 1 198 ? -45.136 -8.499 66.760 1.00 92.44 198 GLN A C 1
ATOM 1609 O O . GLN A 1 198 ? -46.021 -8.468 67.616 1.00 92.44 198 GLN A O 1
ATOM 1614 N N . ARG A 1 199 ? -43.992 -9.171 66.956 1.00 90.12 199 ARG A N 1
ATOM 1615 C CA . ARG A 1 199 ? -43.673 -9.823 68.239 1.00 90.12 199 ARG A CA 1
ATOM 1616 C C . ARG A 1 199 ? -43.425 -8.793 69.337 1.00 90.12 199 ARG A C 1
ATOM 1618 O O . ARG A 1 199 ? -44.021 -8.918 70.406 1.00 90.12 199 ARG A O 1
ATOM 1625 N N . LEU A 1 200 ? -42.623 -7.762 69.055 1.00 91.69 200 LEU A N 1
ATOM 1626 C CA . LEU A 1 200 ? -42.319 -6.691 70.014 1.00 91.69 200 LEU A CA 1
ATOM 1627 C C . LEU A 1 200 ? -43.576 -5.973 70.506 1.00 91.69 200 LEU A C 1
ATOM 1629 O O . LEU A 1 200 ? -43.710 -5.713 71.702 1.00 91.69 200 LEU A O 1
ATOM 1633 N N . ARG A 1 201 ? -44.540 -5.738 69.607 1.00 90.81 201 ARG A N 1
ATOM 1634 C CA . ARG A 1 201 ? -45.841 -5.142 69.942 1.00 90.81 201 ARG A CA 1
ATOM 1635 C C . ARG A 1 201 ? -46.563 -5.883 71.075 1.00 90.81 201 ARG A C 1
ATOM 1637 O O . ARG A 1 201 ? -47.298 -5.252 71.826 1.00 90.81 201 ARG A O 1
ATOM 1644 N N . LYS A 1 202 ? -46.380 -7.201 71.202 1.00 89.75 202 LYS A N 1
ATOM 1645 C CA . LYS A 1 202 ? -46.981 -8.003 72.278 1.00 89.75 202 LYS A CA 1
ATOM 1646 C C . LYS A 1 202 ? -46.038 -8.178 73.470 1.00 89.75 202 LYS A C 1
ATOM 1648 O O . LYS A 1 202 ? -46.484 -8.073 74.611 1.00 89.75 202 LYS A O 1
ATOM 1653 N N . SER A 1 203 ? -44.758 -8.456 73.225 1.00 91.69 203 SER A N 1
ATOM 1654 C CA . SER A 1 203 ? -43.812 -8.821 74.285 1.00 91.69 203 SER A CA 1
ATOM 1655 C C . SER A 1 203 ? -43.450 -7.652 75.199 1.00 91.69 203 SER A C 1
ATOM 1657 O O . SER A 1 203 ? -43.276 -7.866 76.398 1.00 91.69 203 SER A O 1
ATOM 1659 N N . ILE A 1 204 ? -43.362 -6.428 74.668 1.00 92.81 204 ILE A N 1
ATOM 1660 C CA . ILE A 1 204 ? -43.013 -5.239 75.455 1.00 92.81 204 ILE A CA 1
ATOM 1661 C C . ILE A 1 204 ? -44.119 -4.914 76.472 1.00 92.81 204 ILE A C 1
ATOM 1663 O O . ILE A 1 204 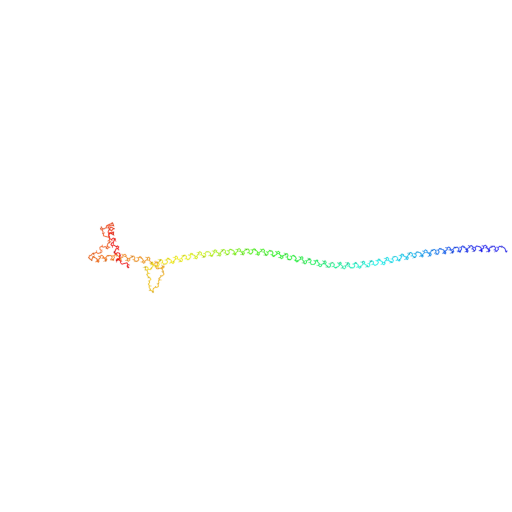? -43.822 -4.929 77.669 1.00 92.81 204 ILE A O 1
ATOM 1667 N N . PRO A 1 205 ? -45.396 -4.715 76.071 1.00 91.44 205 PRO A N 1
ATOM 1668 C CA . PRO A 1 205 ? -46.461 -4.480 77.043 1.00 91.44 205 PRO A CA 1
ATOM 1669 C C . PRO A 1 205 ? -46.599 -5.624 78.049 1.00 91.44 205 PRO A C 1
ATOM 1671 O O . PRO A 1 205 ? -46.769 -5.376 79.237 1.00 91.44 205 PRO A O 1
ATOM 1674 N N . GLN A 1 206 ? -46.460 -6.879 77.604 1.00 92.06 206 GLN A N 1
ATOM 1675 C CA . GLN A 1 206 ? -46.529 -8.036 78.497 1.00 92.06 206 GLN A CA 1
ATOM 1676 C C . GLN A 1 206 ? -45.460 -7.983 79.600 1.00 92.06 206 GLN A C 1
ATOM 1678 O O . GLN A 1 206 ? -45.773 -8.252 80.760 1.00 92.06 206 GLN A O 1
ATOM 1683 N N . GLN A 1 207 ? -44.217 -7.627 79.267 1.00 93.06 207 GLN A N 1
ATOM 1684 C CA . GLN A 1 207 ? -43.136 -7.501 80.249 1.00 93.06 207 GLN A CA 1
ATOM 1685 C C . GLN A 1 207 ? -43.382 -6.347 81.224 1.00 93.06 207 GLN A C 1
ATOM 1687 O O . GLN A 1 207 ? -43.286 -6.550 82.431 1.00 93.06 207 GLN A O 1
ATOM 1692 N N . VAL A 1 208 ? -43.787 -5.176 80.727 1.00 92.44 208 VAL A N 1
ATOM 1693 C CA . VAL A 1 208 ? -44.091 -4.008 81.573 1.00 92.44 208 VAL A CA 1
ATOM 1694 C C . VAL A 1 208 ? -45.232 -4.310 82.548 1.00 92.44 208 VAL A C 1
ATOM 1696 O O . VAL A 1 208 ? -45.112 -4.052 83.745 1.00 92.44 208 VAL A O 1
ATOM 1699 N N . LEU A 1 209 ? -46.314 -4.929 82.067 1.00 91.81 209 LEU A N 1
ATOM 1700 C CA . LEU A 1 209 ? -47.428 -5.352 82.920 1.00 91.81 209 LEU A CA 1
ATOM 1701 C C . LEU A 1 209 ? -46.998 -6.415 83.940 1.00 91.81 209 LEU A C 1
ATOM 1703 O O . LEU A 1 209 ? -47.484 -6.412 85.069 1.00 91.81 209 LEU A O 1
ATOM 1707 N N . SER A 1 210 ? -46.061 -7.295 83.576 1.00 91.81 210 SER A N 1
ATOM 1708 C CA . SER A 1 210 ? -45.503 -8.290 84.501 1.00 91.81 210 SER A CA 1
ATOM 1709 C C . SER A 1 210 ? -44.685 -7.631 85.614 1.00 91.81 210 SER A C 1
ATOM 1711 O O . SER A 1 210 ? -44.819 -8.018 86.774 1.00 91.81 210 SER A O 1
ATOM 1713 N N . PHE A 1 211 ? -43.890 -6.604 85.297 1.00 93.00 211 PHE A N 1
ATOM 1714 C CA . PHE A 1 211 ? -43.182 -5.816 86.309 1.00 93.00 211 PHE A CA 1
ATOM 1715 C C . PHE A 1 211 ? -44.170 -5.131 87.254 1.00 93.00 211 PHE A C 1
ATOM 1717 O O . PHE A 1 211 ? -44.043 -5.272 88.469 1.00 93.00 211 PHE A O 1
ATOM 1724 N N . LEU A 1 212 ? -45.209 -4.481 86.716 1.00 91.50 212 LEU A N 1
ATOM 1725 C CA . LEU A 1 212 ? -46.255 -3.845 87.522 1.00 91.50 212 LEU A CA 1
ATOM 1726 C C . LEU A 1 212 ? -46.919 -4.847 88.477 1.00 91.50 212 LEU A C 1
ATOM 1728 O O . LEU A 1 212 ? -47.060 -4.570 89.666 1.00 91.50 212 LEU A O 1
ATOM 1732 N N . LYS A 1 213 ? -47.262 -6.039 87.978 1.00 91.38 213 LYS A N 1
ATOM 1733 C CA . LYS A 1 213 ? -47.867 -7.110 88.778 1.00 91.38 213 LYS A CA 1
ATOM 1734 C C . LYS A 1 213 ? -46.918 -7.659 89.850 1.00 91.38 213 LYS A C 1
ATOM 1736 O O . LYS A 1 213 ? -47.387 -8.079 90.902 1.00 91.38 213 LYS A O 1
ATOM 1741 N N . SER A 1 214 ? -45.604 -7.626 89.615 1.00 93.50 214 SER A N 1
ATOM 1742 C CA . SER A 1 214 ? -44.591 -8.019 90.603 1.00 93.50 214 SER A CA 1
ATOM 1743 C C . SER A 1 214 ? -44.513 -7.052 91.786 1.00 93.50 214 SER A C 1
ATOM 1745 O O . SER A 1 214 ? -44.330 -7.503 92.913 1.00 93.50 214 SER A O 1
ATOM 1747 N N . PHE A 1 215 ? -44.637 -5.741 91.551 1.00 92.19 215 PHE A N 1
ATOM 1748 C CA . PHE A 1 215 ? -44.645 -4.736 92.625 1.00 92.19 215 PHE A CA 1
ATOM 1749 C C . PHE A 1 215 ? -46.021 -4.602 93.288 1.00 92.19 215 PHE A C 1
ATOM 1751 O O . PHE A 1 215 ? -46.103 -4.349 94.489 1.00 92.19 215 PHE A O 1
ATOM 1758 N N . TYR A 1 216 ? -47.100 -4.821 92.529 1.00 93.19 216 TYR A N 1
ATOM 1759 C CA . TYR A 1 216 ? -48.482 -4.693 92.992 1.00 93.19 216 TYR A CA 1
ATOM 1760 C C . TYR A 1 216 ? -49.312 -5.943 92.645 1.00 93.19 216 TYR A C 1
ATOM 1762 O O . TYR A 1 216 ? -50.124 -5.919 91.714 1.00 93.19 216 TYR A O 1
ATOM 1770 N N . PRO A 1 217 ? -49.177 -7.046 93.407 1.00 90.19 217 PRO A N 1
ATOM 1771 C CA . PRO A 1 217 ? -49.844 -8.312 93.083 1.00 90.19 217 PRO A CA 1
ATOM 1772 C C . PRO A 1 217 ? -51.374 -8.231 93.049 1.00 90.19 217 PRO A C 1
ATOM 1774 O O . PRO A 1 217 ? -52.013 -8.934 92.266 1.00 90.19 217 PRO A O 1
ATOM 1777 N N . ALA A 1 218 ? -51.974 -7.349 93.853 1.00 90.88 218 ALA A N 1
ATOM 1778 C CA . ALA A 1 218 ? -53.423 -7.155 93.915 1.00 90.88 218 ALA A CA 1
ATOM 1779 C C . ALA A 1 218 ? -53.987 -6.263 92.791 1.00 90.88 218 ALA A C 1
ATOM 1781 O O . ALA A 1 218 ? -55.200 -6.230 92.611 1.00 90.88 218 ALA A O 1
ATOM 1782 N N . ALA A 1 219 ? -53.145 -5.561 92.021 1.00 88.31 219 ALA A N 1
ATOM 1783 C CA . ALA A 1 219 ? -53.613 -4.667 90.964 1.00 88.31 219 ALA A CA 1
ATOM 1784 C C . ALA A 1 219 ? -54.267 -5.455 89.819 1.00 88.31 219 ALA A C 1
ATOM 1786 O O . ALA A 1 219 ? -53.660 -6.378 89.265 1.00 88.31 219 ALA A O 1
ATOM 1787 N N . ASP A 1 220 ? -55.493 -5.097 89.442 1.00 88.38 220 ASP A N 1
ATOM 1788 C CA . ASP A 1 220 ? -56.140 -5.657 88.260 1.00 88.38 220 ASP A CA 1
ATOM 1789 C C . ASP A 1 220 ? -55.632 -4.945 87.001 1.00 88.38 220 ASP A C 1
ATOM 1791 O O . ASP A 1 220 ? -56.010 -3.818 86.703 1.00 88.38 220 ASP A O 1
ATOM 1795 N N . VAL A 1 221 ? -54.747 -5.611 86.261 1.00 88.38 221 VAL A N 1
ATOM 1796 C CA . VAL A 1 221 ? -54.167 -5.078 85.020 1.00 88.38 221 VAL A CA 1
ATOM 1797 C C . VAL A 1 221 ? -55.096 -5.235 83.812 1.00 88.38 221 VAL A C 1
ATOM 1799 O O . VAL A 1 221 ? -54.795 -4.701 82.745 1.00 88.38 221 VAL A O 1
ATOM 1802 N N . SER A 1 222 ? -56.220 -5.948 83.949 1.00 87.88 222 SER A N 1
ATOM 1803 C CA . SER A 1 222 ? -57.167 -6.160 82.847 1.00 87.88 222 SER A CA 1
ATOM 1804 C C . SER A 1 222 ? -57.869 -4.870 82.416 1.00 87.88 222 SER A C 1
ATOM 1806 O O . SER A 1 222 ? -58.212 -4.731 81.243 1.00 87.88 222 SER A O 1
ATOM 1808 N N . VAL A 1 223 ? -57.972 -3.885 83.317 1.00 86.25 223 VAL A N 1
ATOM 1809 C CA . VAL A 1 223 ? -58.544 -2.557 83.040 1.00 86.25 223 VAL A CA 1
ATOM 1810 C C . VAL A 1 223 ? -57.822 -1.817 81.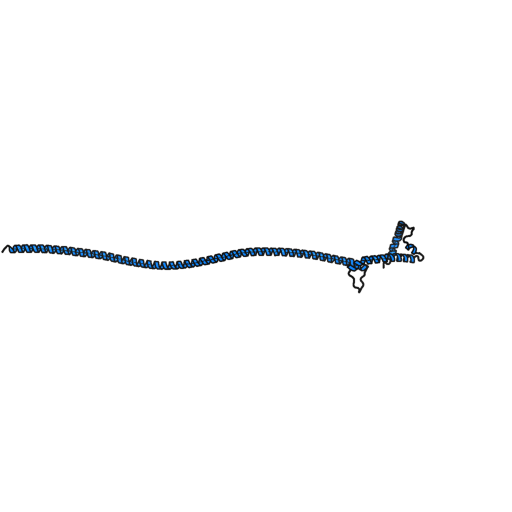904 1.00 86.25 223 VAL A C 1
ATOM 1812 O O . VAL A 1 223 ? -58.431 -1.005 81.219 1.00 86.25 223 VAL A O 1
ATOM 1815 N N . ILE A 1 224 ? -56.547 -2.142 81.648 1.00 87.75 224 ILE A N 1
ATOM 1816 C CA . ILE A 1 224 ? -55.714 -1.531 80.595 1.00 87.75 224 ILE A CA 1
ATOM 1817 C C . ILE A 1 224 ? -56.031 -2.118 79.205 1.00 87.75 224 ILE A C 1
ATOM 1819 O O . ILE A 1 224 ? -55.692 -1.527 78.182 1.00 87.75 224 ILE A O 1
ATOM 1823 N N . ALA A 1 225 ? -56.703 -3.273 79.119 1.00 86.62 225 ALA A N 1
ATOM 1824 C CA . ALA A 1 225 ? -56.993 -3.928 77.840 1.00 86.62 225 ALA A CA 1
ATOM 1825 C C . ALA A 1 225 ? -57.886 -3.083 76.909 1.00 86.62 225 ALA A C 1
ATOM 1827 O O . ALA A 1 225 ? -57.820 -3.248 75.691 1.00 86.62 225 ALA A O 1
ATOM 1828 N N . GLY A 1 226 ? -58.685 -2.168 77.471 1.00 83.88 226 GLY A N 1
ATOM 1829 C CA . GLY A 1 226 ? -59.493 -1.196 76.727 1.00 83.88 226 GLY A CA 1
ATOM 1830 C C . GLY A 1 226 ? -58.704 -0.006 76.168 1.00 83.88 226 GLY A C 1
ATOM 1831 O O . GLY A 1 226 ? -59.276 0.810 75.452 1.00 83.88 226 GLY A O 1
ATOM 1832 N N . GLY A 1 227 ? -57.402 0.088 76.458 1.00 84.69 227 GLY A N 1
ATOM 1833 C CA . GLY A 1 227 ? -56.556 1.215 76.084 1.00 84.69 227 GLY A CA 1
ATOM 1834 C C . GLY A 1 227 ? -56.488 2.277 77.180 1.00 84.69 227 GLY A C 1
ATOM 1835 O O . GLY A 1 227 ? -56.365 1.963 78.362 1.00 84.69 227 GLY A O 1
ATOM 1836 N N . VAL A 1 228 ? -56.499 3.543 76.770 1.00 85.62 228 VAL A N 1
ATOM 1837 C CA . VAL A 1 228 ? -56.428 4.704 77.670 1.00 85.62 228 VAL A CA 1
ATOM 1838 C C . VAL A 1 228 ? -57.728 4.810 78.483 1.00 85.62 228 VAL A C 1
ATOM 1840 O O . VAL A 1 228 ? -58.800 4.483 77.976 1.00 85.62 228 VAL A O 1
ATOM 1843 N N . ALA A 1 229 ? -57.641 5.249 79.743 1.00 86.31 229 ALA A N 1
ATOM 1844 C CA . ALA A 1 229 ? -58.813 5.436 80.599 1.00 86.31 229 ALA A CA 1
ATOM 1845 C C . ALA A 1 229 ? -59.795 6.453 79.985 1.00 86.31 229 ALA A C 1
ATOM 1847 O O . ALA A 1 229 ? -59.372 7.477 79.453 1.00 86.31 229 ALA A O 1
ATOM 1848 N N . GLY A 1 230 ? -61.102 6.174 80.049 1.00 81.19 230 GLY A N 1
ATOM 1849 C CA . GLY A 1 230 ? -62.129 6.957 79.340 1.00 81.19 230 GLY A CA 1
ATOM 1850 C C . GLY A 1 230 ? -62.295 8.405 79.818 1.00 81.19 230 GLY A C 1
ATOM 1851 O O . GLY A 1 230 ? -62.895 9.214 79.117 1.00 81.19 230 GLY A O 1
ATOM 1852 N N . ASP A 1 231 ? -61.764 8.734 80.991 1.00 85.44 231 ASP A N 1
ATOM 1853 C CA . ASP A 1 231 ? -61.719 10.069 81.592 1.00 85.44 231 ASP A CA 1
ATOM 1854 C C . ASP A 1 231 ? -60.373 10.791 81.374 1.00 85.44 231 ASP A C 1
ATOM 1856 O O . ASP A 1 231 ? -60.195 11.924 81.821 1.00 85.44 231 ASP A O 1
ATOM 1860 N N . CYS A 1 232 ? -59.424 10.169 80.669 1.00 87.00 232 CYS A N 1
ATOM 1861 C CA . CYS A 1 232 ? -58.119 10.745 80.365 1.00 87.00 232 CYS A CA 1
ATOM 1862 C C . CYS A 1 232 ? -58.126 11.397 78.973 1.00 87.00 232 CYS A C 1
ATOM 1864 O O . CYS A 1 232 ? -58.316 10.720 77.964 1.00 87.00 232 CYS A O 1
ATOM 1866 N N . SER A 1 233 ? -57.900 12.715 78.906 1.00 90.88 233 SER A N 1
ATOM 1867 C CA . SER A 1 233 ? -57.715 13.413 77.627 1.00 90.88 233 SER A CA 1
ATOM 1868 C C . SER A 1 233 ? -56.329 13.148 77.028 1.00 90.88 233 SER A C 1
ATOM 1870 O O . SER A 1 233 ? -55.385 12.807 77.745 1.00 90.88 233 SER A O 1
ATOM 1872 N N . ASP A 1 234 ? -56.168 13.379 75.723 1.00 89.44 234 ASP A N 1
ATOM 1873 C CA . ASP A 1 234 ? -54.878 13.236 75.033 1.00 89.44 234 ASP A CA 1
ATOM 1874 C C . ASP A 1 234 ? -53.788 14.145 75.628 1.00 89.44 234 ASP A C 1
ATOM 1876 O O . ASP A 1 234 ? -52.618 13.759 75.708 1.00 89.44 234 ASP A O 1
ATOM 1880 N N . GLU A 1 235 ? -54.144 15.354 76.072 1.00 91.62 235 GLU A N 1
ATOM 1881 C CA . GLU A 1 235 ? -53.227 16.278 76.748 1.00 91.62 235 GLU A CA 1
ATOM 1882 C C . GLU A 1 235 ? -52.773 15.719 78.094 1.00 91.62 235 GLU A C 1
ATOM 1884 O O . GLU A 1 235 ? -51.580 15.771 78.405 1.00 91.62 235 GLU A O 1
ATOM 1889 N N . LYS A 1 236 ? -53.701 15.140 78.867 1.00 90.75 236 LYS A N 1
ATOM 1890 C CA . LYS A 1 236 ? -53.376 14.548 80.164 1.00 90.75 236 LYS A CA 1
ATOM 1891 C C . LYS A 1 236 ? -52.544 13.281 80.004 1.00 90.75 236 LYS A C 1
ATOM 1893 O O . LYS A 1 236 ? -51.592 13.083 80.752 1.00 90.75 236 LYS A O 1
ATOM 1898 N N . LEU A 1 237 ? -52.826 12.466 78.990 1.00 89.38 237 LEU A N 1
ATOM 1899 C CA . LEU A 1 237 ? -52.004 11.309 78.650 1.00 89.38 237 LEU A CA 1
ATOM 1900 C C . LEU A 1 237 ? -50.572 11.723 78.288 1.00 89.38 237 LEU A C 1
ATOM 1902 O O . LEU A 1 237 ? -49.622 11.113 78.771 1.00 89.38 237 LEU A O 1
ATOM 1906 N N . LYS A 1 238 ? -50.395 12.775 77.478 1.00 92.12 238 LYS A N 1
ATOM 1907 C CA . LYS A 1 238 ? -49.062 13.304 77.133 1.00 92.12 238 LYS A CA 1
ATOM 1908 C C . LYS A 1 238 ? -48.308 13.822 78.356 1.00 92.12 238 LYS A C 1
ATOM 1910 O O . LYS A 1 238 ? -47.101 13.610 78.444 1.00 92.12 238 LYS A O 1
ATOM 1915 N N . GLU A 1 239 ? -48.990 14.496 79.280 1.00 93.31 239 GLU A N 1
ATOM 1916 C CA . GLU A 1 239 ? -48.397 14.941 80.548 1.00 93.31 239 GLU A CA 1
ATOM 1917 C C . GLU A 1 239 ? -47.929 13.741 81.383 1.00 93.31 239 GLU A C 1
ATOM 1919 O O . GLU A 1 239 ? -46.761 13.683 81.759 1.00 93.31 239 GLU A O 1
ATOM 1924 N N . LEU A 1 240 ? -48.784 12.727 81.553 1.00 91.12 240 LEU A N 1
ATOM 1925 C CA . LEU A 1 240 ? -48.440 11.490 82.261 1.00 91.12 240 LEU A CA 1
ATOM 1926 C C . LEU A 1 240 ? -47.272 10.745 81.598 1.00 91.12 240 LEU A C 1
ATOM 1928 O O . LEU A 1 240 ? -46.389 10.249 82.291 1.00 91.12 240 LEU A O 1
ATOM 1932 N N . MET A 1 241 ? -47.220 10.691 80.262 1.00 91.81 241 MET A N 1
ATOM 1933 C CA . MET A 1 241 ? -46.091 10.100 79.534 1.00 91.81 241 MET A CA 1
ATOM 1934 C C . MET A 1 241 ? -44.773 10.837 79.806 1.00 91.81 241 MET A C 1
ATOM 1936 O O . MET A 1 241 ? -43.741 10.181 79.927 1.00 91.81 241 MET A O 1
ATOM 1940 N N . ARG A 1 242 ? -44.799 12.172 79.935 1.00 94.00 242 ARG A N 1
ATOM 1941 C CA . ARG A 1 242 ? -43.615 12.968 80.309 1.00 94.00 242 ARG A CA 1
ATOM 1942 C C . ARG A 1 242 ? -43.200 12.721 81.755 1.00 94.00 242 ARG A C 1
ATOM 1944 O O . ARG A 1 242 ? -42.013 12.580 82.027 1.00 94.00 242 ARG A O 1
ATOM 1951 N N . GLU A 1 243 ? -44.157 12.628 82.678 1.00 93.94 243 GLU A N 1
ATOM 1952 C CA . GLU A 1 243 ? -43.874 12.330 84.090 1.00 93.94 243 GLU A CA 1
ATOM 1953 C C . GLU A 1 243 ? -43.128 10.995 84.251 1.00 93.94 243 GLU A C 1
ATOM 1955 O O . GLU A 1 243 ? -42.204 10.886 85.060 1.00 93.94 243 GLU A O 1
ATOM 1960 N N . VAL A 1 244 ? -43.486 9.987 83.448 1.00 92.81 244 VAL A N 1
ATOM 1961 C CA . VAL A 1 244 ? -42.881 8.648 83.521 1.00 92.81 244 VAL A CA 1
ATOM 1962 C C . VAL A 1 244 ? -41.683 8.444 82.588 1.00 92.81 244 VAL A C 1
ATOM 1964 O O . VAL A 1 244 ? -41.089 7.370 82.623 1.00 92.81 244 VAL A O 1
ATOM 1967 N N . GLU A 1 245 ? -41.285 9.432 81.785 1.00 92.19 245 GLU A N 1
ATOM 1968 C CA . GLU A 1 245 ? -40.249 9.300 80.744 1.00 92.19 245 GLU A CA 1
ATOM 1969 C C . GLU A 1 245 ? -38.901 8.817 81.308 1.00 92.19 245 GLU A C 1
ATOM 1971 O O . GLU A 1 245 ? -38.366 7.794 80.877 1.00 92.19 245 GLU A O 1
ATOM 1976 N N . SER A 1 246 ? -38.402 9.472 82.363 1.00 91.19 246 SER A N 1
ATOM 1977 C CA . SER A 1 246 ? -37.137 9.087 83.018 1.00 91.19 246 SER A CA 1
ATOM 1978 C C . SER A 1 246 ? -37.179 7.695 83.668 1.00 91.19 246 SER A C 1
ATOM 1980 O O . SER A 1 246 ? -36.153 7.027 83.820 1.00 91.19 246 SER A O 1
ATOM 1982 N N . VAL A 1 247 ? -38.372 7.235 84.060 1.00 92.19 247 VAL A N 1
ATOM 1983 C CA . VAL A 1 247 ? -38.591 5.881 84.581 1.00 92.19 247 VAL A CA 1
ATOM 1984 C C . VAL A 1 247 ? -38.651 4.885 83.425 1.00 92.19 247 VAL A C 1
ATOM 1986 O O . VAL A 1 247 ? -38.060 3.811 83.526 1.00 92.19 247 VAL A O 1
ATOM 1989 N N . ALA A 1 248 ? -39.296 5.243 82.313 1.00 90.50 248 ALA A N 1
ATOM 1990 C CA . ALA A 1 248 ? -39.391 4.422 81.112 1.00 90.50 248 ALA A CA 1
ATOM 1991 C C . ALA A 1 248 ? -38.008 4.113 80.519 1.00 90.50 248 ALA A C 1
ATOM 1993 O O . ALA A 1 248 ? -37.760 2.964 80.156 1.00 90.50 248 ALA A O 1
ATOM 1994 N N . GLU A 1 249 ? -37.077 5.073 80.507 1.00 90.19 249 GLU A N 1
ATOM 1995 C CA . GLU A 1 249 ? -35.683 4.836 80.094 1.00 90.19 249 GLU A CA 1
ATOM 1996 C C . GLU A 1 249 ? -34.988 3.770 80.954 1.00 90.19 249 GLU A C 1
ATOM 1998 O O . GLU A 1 249 ? -34.317 2.875 80.436 1.00 90.19 249 GLU A O 1
ATOM 2003 N N . LYS A 1 250 ? -35.187 3.805 82.277 1.00 91.69 250 LYS A N 1
ATOM 2004 C CA . LYS A 1 250 ? -34.621 2.798 83.189 1.00 91.69 250 LYS A CA 1
ATOM 2005 C C . LYS A 1 250 ? -35.291 1.442 83.003 1.00 91.69 250 LYS A C 1
ATOM 2007 O O . LYS A 1 250 ? -34.604 0.424 82.930 1.00 91.69 250 LYS A O 1
ATOM 2012 N N . VAL A 1 251 ? -36.618 1.417 82.872 1.00 90.44 251 VAL A N 1
ATOM 2013 C CA . VAL A 1 251 ? -37.385 0.191 82.607 1.00 90.44 251 VAL A CA 1
ATOM 2014 C C . VAL A 1 251 ? -36.961 -0.444 81.285 1.00 90.44 251 VAL A C 1
ATOM 2016 O O . VAL A 1 251 ? -36.862 -1.667 81.219 1.00 90.44 251 VAL A O 1
ATOM 2019 N N . ALA A 1 252 ? -36.629 0.351 80.265 1.00 89.19 252 ALA A N 1
ATOM 2020 C CA . ALA A 1 252 ? -36.146 -0.157 78.985 1.00 89.19 252 ALA A CA 1
ATOM 2021 C C . ALA A 1 252 ? -34.889 -1.030 79.130 1.00 89.19 252 ALA A C 1
ATOM 2023 O O . ALA A 1 252 ? -34.778 -2.034 78.431 1.00 89.19 252 ALA A O 1
ATOM 2024 N N . SER A 1 253 ? -34.001 -0.738 80.090 1.00 89.06 253 SER A N 1
ATOM 2025 C CA . SER A 1 253 ? -32.821 -1.578 80.371 1.00 89.06 253 SER A CA 1
ATOM 2026 C C . SER A 1 253 ? -33.159 -2.967 80.939 1.00 89.06 253 SER A C 1
ATOM 2028 O O . SER A 1 253 ? -32.341 -3.884 80.875 1.00 89.06 253 SER A O 1
ATOM 2030 N N . HIS A 1 254 ? -34.375 -3.140 81.467 1.00 89.06 254 HIS A N 1
ATOM 2031 C CA . HIS A 1 254 ? -34.889 -4.402 82.000 1.00 89.06 254 HIS A CA 1
ATOM 2032 C C . HIS A 1 254 ? -35.811 -5.140 81.019 1.00 89.06 254 HIS A C 1
ATOM 2034 O O . HIS A 1 254 ? -36.152 -6.300 81.258 1.00 89.06 254 HIS A O 1
ATOM 2040 N N . ILE A 1 255 ? -36.214 -4.497 79.919 1.00 89.75 255 ILE A N 1
ATOM 2041 C CA . ILE A 1 255 ? -37.017 -5.124 78.868 1.00 89.75 255 ILE A CA 1
ATOM 2042 C C . ILE A 1 255 ? -36.120 -6.016 78.017 1.00 89.75 255 ILE A C 1
ATOM 2044 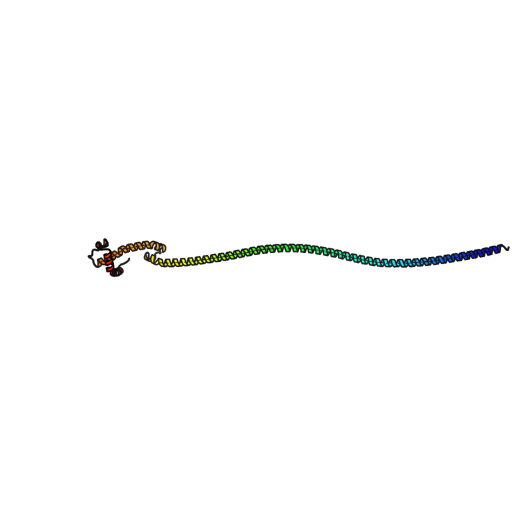O O . ILE A 1 255 ? -35.098 -5.596 77.480 1.00 89.75 255 ILE A O 1
ATOM 2048 N N . ASN A 1 256 ? -36.553 -7.257 77.832 1.00 85.38 256 ASN A N 1
ATOM 2049 C CA . ASN A 1 256 ? -35.884 -8.203 76.964 1.00 85.38 256 ASN A CA 1
ATOM 2050 C C . ASN A 1 256 ? -36.511 -8.199 75.564 1.00 85.38 256 ASN A C 1
ATOM 2052 O O . ASN A 1 256 ? -37.660 -8.614 75.378 1.00 85.38 256 ASN A O 1
ATOM 2056 N N . LEU A 1 257 ? -35.741 -7.745 74.579 1.00 77.56 257 LEU A N 1
ATOM 2057 C CA . LEU A 1 257 ? -36.104 -7.741 73.163 1.00 77.56 257 LEU A CA 1
ATOM 2058 C C . LEU A 1 257 ? -35.620 -9.049 72.512 1.00 77.56 257 LEU A C 1
ATOM 2060 O O . LEU A 1 257 ? -34.659 -9.053 71.747 1.00 77.56 257 LEU A O 1
ATOM 2064 N N . LYS A 1 258 ? -36.233 -10.177 72.885 1.00 60.88 258 LYS A N 1
ATOM 2065 C CA . LYS A 1 258 ? -36.027 -11.470 72.205 1.00 60.88 258 LYS A CA 1
ATOM 2066 C C . LYS A 1 258 ? -36.958 -11.630 71.008 1.00 60.88 258 LYS A C 1
ATOM 2068 O O . LYS A 1 258 ? -38.151 -11.271 71.138 1.00 60.88 258 LYS A O 1
#

pLDDT: mean 91.0, std 10.02, range [45.5, 98.62]

Radius of gyration: 89.07 Å; chains: 1; bounding box: 151×44×250 Å

Foldseek 3Di:
DPPVVVVVVVVVVVVVVVVVVVVVVVVVVVVVVVVVVVVVVVVVVVVVVVVVVVVVVVVVVVVVVVVVVVVVVVVVVVVVVVVVVVVVVVVVVVVVVVVVVVVVVVVVVVVVVVVVVVVVVVVVVVVVVVVVVVVVVVVVVVVVVVVVVVVVVVVVVVVCVVQVVLLCVQPNDDPPDDDDPSVVSSVCSVVSVVVLVVVCVPQVVVVVVVVVCVVPVPDDPVCCVVPDDPPADPVNVVVVCVVCVVVVVVVVVVRDSD

Sequence (258 aa):
MLRDVGDAILRAEKLEEELKKAKQQASNLQIRLDRNAVEYRNEVQVLTAAKDGLVDQNKSLTAQKNELVEKNKKLRQKETELKNSVAQLNDEVTNWKAGFYREKDHREQLEADIYVLNMELERELQLHFDGETDLVNCMQTIRSLNDDLELLRRSMKELTEAAEPVANLFEPRKPGVEVRPLVDRLKDTPGRLKAYLQRLRKSIPQQVLSFLKSFYPAADVSVIAGGVAGDCSDEKLKELMREVESVAEKVASHINLK